Protein AF-A0A0A1X9G5-F1 (afdb_monomer)

Structure (mmCIF, N/CA/C/O backbone):
data_AF-A0A0A1X9G5-F1
#
_entry.id   AF-A0A0A1X9G5-F1
#
loop_
_atom_site.group_PDB
_atom_site.id
_atom_site.type_symbol
_atom_site.label_atom_id
_atom_site.label_alt_id
_atom_site.label_comp_id
_atom_site.label_asym_id
_atom_site.label_entity_id
_atom_site.label_seq_id
_atom_site.pdbx_PDB_ins_code
_atom_site.Cartn_x
_atom_site.Cartn_y
_atom_site.Cartn_z
_atom_site.occupancy
_atom_site.B_iso_or_equiv
_atom_site.auth_seq_id
_atom_site.auth_comp_id
_atom_site.auth_asym_id
_atom_site.auth_atom_id
_atom_site.pdbx_PDB_model_num
ATOM 1 N N . MET A 1 1 ? -2.599 -13.391 -20.849 1.00 73.38 1 MET A N 1
ATOM 2 C CA . MET A 1 1 ? -2.173 -13.481 -19.440 1.00 73.38 1 MET A CA 1
ATOM 3 C C . MET A 1 1 ? -1.052 -12.484 -19.287 1.00 73.38 1 MET A C 1
ATOM 5 O O . MET A 1 1 ? -0.235 -12.453 -20.200 1.00 73.38 1 MET A O 1
ATOM 9 N N . ALA A 1 2 ? -1.085 -11.672 -18.230 1.00 84.19 2 ALA A N 1
ATOM 10 C CA . ALA A 1 2 ? -0.054 -10.673 -17.994 1.00 84.19 2 ALA A CA 1
ATOM 11 C C . ALA A 1 2 ? 1.324 -11.335 -17.872 1.00 84.19 2 ALA A C 1
ATOM 13 O O . ALA A 1 2 ? 1.437 -12.417 -17.282 1.00 84.19 2 ALA A O 1
ATOM 14 N N . PHE A 1 3 ? 2.352 -10.717 -18.441 1.00 87.88 3 PHE A N 1
ATOM 15 C CA . PHE A 1 3 ? 3.731 -11.120 -18.189 1.00 87.88 3 PHE A CA 1
ATOM 16 C C . PHE A 1 3 ? 4.114 -10.856 -16.726 1.00 87.88 3 PHE A C 1
ATOM 18 O O . PHE A 1 3 ? 3.619 -9.931 -16.081 1.00 87.88 3 PHE A O 1
ATOM 25 N N . ASN A 1 4 ? 5.002 -11.690 -16.174 1.00 87.06 4 ASN A N 1
ATOM 26 C CA . ASN A 1 4 ? 5.607 -11.376 -14.880 1.00 87.06 4 ASN A CA 1
ATOM 27 C C . ASN A 1 4 ? 6.561 -10.173 -15.037 1.00 87.06 4 ASN A C 1
ATOM 29 O O . ASN A 1 4 ? 7.023 -9.911 -16.149 1.00 87.06 4 ASN A O 1
ATOM 33 N N . PRO A 1 5 ? 6.931 -9.470 -13.950 1.00 87.38 5 PRO A N 1
ATOM 34 C CA . PRO A 1 5 ? 7.745 -8.257 -14.050 1.00 87.38 5 PRO A CA 1
ATOM 35 C C . PRO A 1 5 ? 9.058 -8.416 -14.832 1.00 87.38 5 PRO A C 1
ATOM 37 O O . PRO A 1 5 ? 9.475 -7.487 -15.524 1.00 87.38 5 PRO A O 1
ATOM 40 N N . ARG A 1 6 ? 9.706 -9.588 -14.760 1.00 89.25 6 ARG A N 1
ATOM 41 C CA . ARG A 1 6 ? 10.949 -9.864 -15.495 1.00 89.25 6 ARG A CA 1
ATOM 42 C C . ARG A 1 6 ? 10.694 -9.933 -17.001 1.00 89.25 6 ARG A C 1
ATOM 44 O O . ARG A 1 6 ? 11.382 -9.252 -17.759 1.00 89.25 6 ARG A O 1
ATOM 51 N N . ASP A 1 7 ? 9.709 -10.724 -17.413 1.00 92.88 7 ASP A N 1
ATOM 52 C CA . ASP A 1 7 ? 9.362 -10.908 -18.825 1.00 92.88 7 ASP A CA 1
ATOM 53 C C . ASP A 1 7 ? 8.784 -9.614 -19.424 1.00 92.88 7 ASP A C 1
ATOM 55 O O . ASP A 1 7 ? 9.119 -9.250 -20.554 1.00 92.88 7 ASP A O 1
ATOM 59 N N . SER A 1 8 ? 7.990 -8.865 -18.646 1.00 92.50 8 SER A N 1
ATOM 60 C CA . SER A 1 8 ? 7.502 -7.531 -19.014 1.00 92.50 8 SER A CA 1
ATOM 61 C C . SER A 1 8 ? 8.658 -6.568 -19.257 1.00 92.50 8 SER A C 1
ATOM 63 O O . SER A 1 8 ? 8.689 -5.899 -20.288 1.00 92.50 8 SER A O 1
ATOM 65 N N . GLY A 1 9 ? 9.639 -6.523 -18.349 1.00 91.44 9 GLY A N 1
ATOM 66 C CA . GLY A 1 9 ? 10.821 -5.673 -18.490 1.00 91.44 9 GLY A CA 1
ATOM 67 C C . GLY A 1 9 ? 11.612 -5.982 -19.762 1.00 91.44 9 GLY A C 1
ATOM 68 O O . GLY A 1 9 ? 11.930 -5.073 -20.526 1.00 91.44 9 GLY A O 1
ATOM 69 N N . GLU A 1 10 ? 11.871 -7.261 -20.041 1.00 91.81 10 GLU A N 1
ATOM 70 C CA . GLU A 1 10 ? 12.560 -7.675 -21.268 1.00 91.81 10 GLU A CA 1
ATOM 71 C C . GLU A 1 10 ? 11.774 -7.285 -22.530 1.00 91.81 10 GLU A C 1
ATOM 73 O O . GLU A 1 10 ? 12.351 -6.747 -23.481 1.00 91.81 10 GLU A O 1
ATOM 78 N N . TYR A 1 11 ? 10.458 -7.522 -22.543 1.00 93.81 11 TYR A N 1
ATOM 79 C CA . TYR A 1 11 ? 9.605 -7.178 -23.678 1.00 93.81 11 TYR A CA 1
ATOM 80 C C . TYR A 1 11 ? 9.552 -5.665 -23.917 1.00 93.81 11 TYR A C 1
ATOM 82 O O . TYR A 1 11 ? 9.711 -5.222 -25.055 1.00 93.81 11 TYR A O 1
ATOM 90 N N . ILE A 1 12 ? 9.388 -4.865 -22.860 1.00 93.38 12 ILE A N 1
ATOM 91 C CA . ILE A 1 12 ? 9.370 -3.402 -22.954 1.00 93.38 12 ILE A CA 1
ATOM 92 C C . ILE A 1 12 ? 10.692 -2.900 -23.533 1.00 93.38 12 ILE A C 1
ATOM 94 O O . ILE A 1 12 ? 10.681 -2.161 -24.513 1.00 93.38 12 ILE A O 1
ATOM 98 N N . VAL A 1 13 ? 11.831 -3.347 -22.997 1.00 92.19 13 VAL A N 1
ATOM 99 C CA . VAL A 1 13 ? 13.157 -2.902 -23.455 1.00 92.19 13 VAL A CA 1
ATOM 100 C C . VAL A 1 13 ? 13.405 -3.258 -24.923 1.00 92.19 13 VAL A C 1
ATOM 102 O O . VAL A 1 13 ? 13.955 -2.442 -25.658 1.00 92.19 13 VAL A O 1
ATOM 105 N N . LYS A 1 14 ? 12.964 -4.437 -25.382 1.00 92.06 14 LYS A N 1
ATOM 106 C CA . LYS A 1 14 ? 13.108 -4.862 -26.788 1.00 92.06 14 LYS A CA 1
ATOM 107 C C . LYS A 1 14 ? 12.266 -4.050 -27.775 1.00 92.06 14 LYS A C 1
ATOM 109 O O . LYS A 1 14 ? 12.623 -3.994 -28.948 1.00 92.06 14 LYS A O 1
ATOM 114 N N . ASN A 1 15 ? 11.157 -3.464 -27.326 1.00 93.94 15 ASN A N 1
ATOM 115 C CA . ASN A 1 15 ? 10.205 -2.756 -28.190 1.00 93.94 15 ASN A CA 1
ATOM 116 C C . ASN A 1 15 ? 10.180 -1.232 -27.950 1.00 93.94 15 ASN A C 1
ATOM 118 O O . ASN A 1 15 ? 9.502 -0.504 -28.680 1.00 93.94 15 ASN A O 1
ATOM 122 N N . ALA A 1 16 ? 10.931 -0.734 -26.963 1.00 92.94 16 ALA A N 1
ATOM 123 C CA . ALA A 1 16 ? 11.001 0.681 -26.624 1.00 92.94 16 ALA A CA 1
ATOM 124 C C . ALA A 1 16 ? 11.561 1.520 -27.785 1.00 92.94 16 ALA A C 1
ATOM 126 O O . ALA A 1 16 ? 12.595 1.209 -28.371 1.00 92.94 16 ALA A O 1
ATOM 127 N N . LYS A 1 17 ? 10.881 2.632 -28.098 1.00 92.44 17 LYS A N 1
ATOM 128 C CA . LYS A 1 17 ? 11.268 3.565 -29.180 1.00 92.44 17 LYS A CA 1
ATOM 129 C C . LYS A 1 17 ? 12.021 4.796 -28.675 1.00 92.44 17 LYS A C 1
ATOM 131 O O . LYS A 1 17 ? 12.768 5.415 -29.425 1.00 92.44 17 LYS A O 1
ATOM 136 N N . HIS A 1 18 ? 11.789 5.171 -27.419 1.00 92.81 18 HIS A N 1
ATOM 137 C CA . HIS A 1 18 ? 12.257 6.435 -26.836 1.00 92.81 18 HIS A CA 1
ATOM 138 C C . HIS A 1 18 ? 13.147 6.247 -25.605 1.00 92.81 18 HIS A C 1
ATOM 140 O O . HIS A 1 18 ? 13.565 7.231 -25.001 1.00 92.81 18 HIS A O 1
ATOM 146 N N . LEU A 1 19 ? 13.417 5.001 -25.214 1.00 88.50 19 LEU A N 1
ATOM 147 C CA . LEU A 1 19 ? 14.189 4.675 -24.025 1.00 88.50 19 LEU A CA 1
ATOM 148 C C . LEU A 1 19 ? 15.163 3.547 -24.348 1.00 88.50 19 LEU A C 1
ATOM 150 O O . LEU A 1 19 ? 14.795 2.582 -25.013 1.00 88.50 19 LEU A O 1
ATOM 154 N N . THR A 1 20 ? 16.387 3.676 -23.847 1.00 90.19 20 THR A N 1
ATOM 155 C CA . THR A 1 20 ? 17.450 2.682 -24.003 1.00 90.19 20 THR A CA 1
ATOM 156 C C . THR A 1 20 ? 17.996 2.341 -22.627 1.00 90.19 20 THR A C 1
ATOM 158 O O . THR A 1 20 ? 18.208 3.227 -21.799 1.00 90.19 20 THR A O 1
ATOM 161 N N . VAL A 1 21 ? 18.234 1.056 -22.380 1.00 90.31 21 VAL A N 1
ATOM 162 C CA . VAL A 1 21 ? 18.915 0.590 -21.169 1.00 90.31 21 VAL A CA 1
ATOM 163 C C . VAL A 1 21 ? 20.422 0.699 -21.371 1.00 90.31 21 VAL A C 1
ATOM 165 O O . VAL A 1 21 ? 20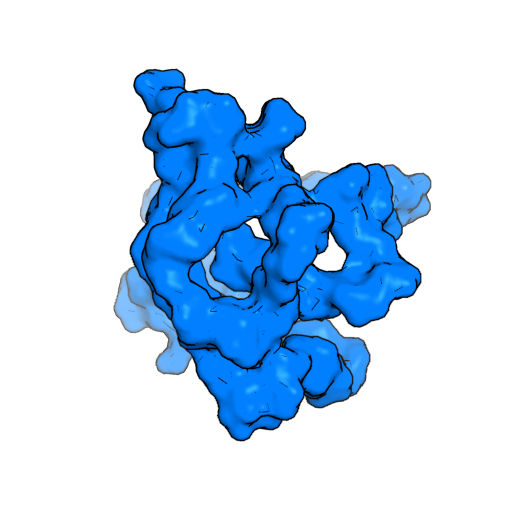.924 0.313 -22.421 1.00 90.31 21 VAL A O 1
ATOM 168 N N . ILE A 1 22 ? 21.135 1.200 -20.362 1.00 93.31 22 ILE A N 1
ATOM 169 C CA . ILE A 1 22 ? 22.601 1.265 -20.335 1.00 93.31 22 ILE A CA 1
ATOM 170 C C . ILE A 1 22 ? 23.098 0.113 -19.447 1.00 93.31 22 ILE A C 1
ATOM 172 O O . ILE A 1 22 ? 22.995 0.231 -18.221 1.00 93.31 22 ILE A O 1
ATOM 176 N N . PRO A 1 23 ? 23.595 -1.006 -20.013 1.00 91.75 23 PRO A N 1
ATOM 177 C CA . PRO A 1 23 ? 23.984 -2.183 -19.233 1.00 91.75 23 PRO A CA 1
ATOM 178 C C . PRO A 1 23 ? 25.050 -1.880 -18.178 1.00 91.75 23 PRO A C 1
ATOM 180 O O . PRO A 1 23 ? 24.949 -2.340 -17.043 1.00 91.75 23 PRO A O 1
ATOM 183 N N . GLU A 1 24 ? 26.018 -1.025 -18.504 1.00 96.38 24 GLU A N 1
ATOM 184 C CA . GLU A 1 24 ? 27.085 -0.630 -17.582 1.00 96.38 24 GLU A CA 1
ATOM 185 C C . GLU A 1 24 ? 26.526 0.101 -16.354 1.00 96.38 24 GLU A C 1
ATOM 187 O O . GLU A 1 24 ? 27.034 -0.052 -15.243 1.00 96.38 24 GLU A O 1
ATOM 192 N N . GLY A 1 25 ? 25.445 0.868 -16.533 1.00 95.69 25 GLY A N 1
ATOM 193 C CA . GLY A 1 25 ? 24.750 1.544 -15.440 1.00 95.69 25 GLY A CA 1
ATOM 194 C C . GLY A 1 25 ? 24.093 0.564 -14.466 1.00 95.69 25 GLY A C 1
ATOM 195 O O . GLY A 1 25 ? 24.099 0.810 -13.260 1.00 95.69 25 GLY A O 1
ATOM 196 N N . ILE A 1 26 ? 23.585 -0.568 -14.970 1.00 93.25 26 ILE A N 1
ATOM 197 C CA . ILE A 1 26 ? 23.021 -1.638 -14.135 1.00 93.25 26 ILE A CA 1
ATOM 198 C C . ILE A 1 26 ? 24.123 -2.265 -13.279 1.00 93.25 26 ILE A C 1
ATOM 200 O O . ILE A 1 26 ? 23.939 -2.413 -12.072 1.00 93.25 26 ILE A O 1
ATOM 204 N N . ASP A 1 27 ? 25.279 -2.573 -13.868 1.00 96.31 27 ASP A N 1
ATOM 205 C CA . ASP A 1 27 ? 26.406 -3.165 -13.139 1.00 96.31 27 ASP A CA 1
ATOM 206 C C . ASP A 1 27 ? 26.948 -2.235 -12.048 1.00 96.31 27 ASP A C 1
ATOM 208 O O . ASP A 1 27 ? 27.279 -2.686 -10.948 1.00 96.31 27 ASP A O 1
ATOM 212 N N . ILE A 1 28 ? 27.040 -0.932 -12.337 1.00 97.62 28 ILE A N 1
ATOM 213 C CA . ILE A 1 28 ? 27.459 0.081 -11.360 1.00 97.62 28 ILE A CA 1
ATOM 214 C C . ILE A 1 28 ? 26.461 0.135 -10.200 1.00 97.62 28 ILE A C 1
ATOM 216 O O . ILE A 1 28 ? 26.871 0.039 -9.042 1.00 97.62 28 ILE A O 1
ATOM 220 N N . LEU A 1 29 ? 25.160 0.231 -10.495 1.00 96.19 29 LEU A N 1
ATOM 221 C CA . LEU A 1 29 ? 24.117 0.269 -9.469 1.00 96.19 29 LEU A CA 1
ATOM 222 C C . LEU A 1 29 ? 24.104 -1.012 -8.626 1.00 96.19 29 LEU A C 1
ATOM 224 O O . LEU A 1 29 ? 24.007 -0.939 -7.404 1.00 96.19 29 LEU A O 1
ATOM 228 N N . ALA A 1 30 ? 24.233 -2.183 -9.252 1.00 96.25 30 ALA A N 1
ATOM 229 C CA . ALA A 1 30 ? 24.251 -3.459 -8.545 1.00 96.25 30 ALA A CA 1
ATOM 230 C C . ALA A 1 30 ? 25.430 -3.546 -7.565 1.00 96.25 30 ALA A C 1
ATOM 232 O O . ALA A 1 30 ? 25.242 -3.938 -6.412 1.00 96.25 30 ALA A O 1
ATOM 233 N N . LYS A 1 31 ? 26.633 -3.133 -7.989 1.00 97.00 31 LYS A N 1
ATOM 234 C CA . LYS A 1 31 ? 27.818 -3.075 -7.116 1.00 97.00 31 LYS A CA 1
ATOM 235 C C . LYS A 1 31 ? 27.614 -2.115 -5.947 1.00 97.00 31 LYS A C 1
ATOM 237 O O . LYS A 1 31 ? 27.971 -2.461 -4.825 1.00 97.00 31 LYS A O 1
ATOM 242 N N . GLU A 1 32 ? 27.013 -0.954 -6.196 1.00 96.69 32 GLU A N 1
ATOM 243 C CA . GLU A 1 32 ? 26.717 0.035 -5.158 1.00 96.69 32 GLU A CA 1
ATOM 244 C C . GLU A 1 32 ? 25.725 -0.509 -4.120 1.00 96.69 32 GLU A C 1
ATOM 246 O O . GLU A 1 32 ? 25.988 -0.455 -2.919 1.00 96.69 32 GLU A O 1
ATOM 251 N N . VAL A 1 33 ? 24.614 -1.101 -4.571 1.00 95.25 33 VAL A N 1
ATOM 252 C CA . VAL A 1 33 ? 23.604 -1.701 -3.684 1.00 95.25 33 VAL A CA 1
ATOM 253 C C . VAL A 1 33 ? 24.215 -2.827 -2.851 1.00 95.25 33 VAL A C 1
ATOM 255 O O . VAL A 1 33 ? 24.029 -2.854 -1.636 1.00 95.25 33 VAL A O 1
ATOM 258 N N . ILE A 1 34 ? 24.985 -3.730 -3.469 1.00 95.44 34 ILE A N 1
ATOM 259 C CA . ILE A 1 34 ? 25.655 -4.829 -2.757 1.00 95.44 34 ILE A CA 1
ATOM 260 C C . ILE A 1 34 ? 26.652 -4.289 -1.730 1.00 95.44 34 ILE A C 1
ATOM 262 O O . ILE A 1 34 ? 26.647 -4.750 -0.591 1.00 95.44 34 ILE A O 1
ATOM 266 N N . SER A 1 35 ? 27.472 -3.306 -2.106 1.00 96.38 35 SER A N 1
ATOM 267 C CA . SER A 1 35 ? 28.446 -2.676 -1.208 1.00 96.38 35 SER A CA 1
ATOM 268 C C . SER A 1 35 ? 27.764 -2.095 0.033 1.00 96.38 35 SER A C 1
ATOM 270 O O . SER A 1 35 ? 28.183 -2.370 1.157 1.00 96.38 35 SER A O 1
ATOM 272 N N . ARG A 1 36 ? 26.652 -1.370 -0.150 1.00 94.94 36 ARG A N 1
ATOM 273 C CA . ARG A 1 36 ? 25.889 -0.773 0.956 1.00 94.94 36 ARG A CA 1
ATOM 274 C C . ARG A 1 36 ? 25.149 -1.794 1.818 1.00 94.94 36 ARG A C 1
ATOM 276 O O . ARG A 1 36 ? 25.017 -1.587 3.021 1.00 94.94 36 ARG A O 1
ATOM 283 N N . LEU A 1 37 ? 24.683 -2.899 1.234 1.00 92.44 37 LEU A N 1
ATOM 284 C CA . LEU A 1 37 ? 24.130 -4.023 1.998 1.00 92.44 37 LEU A CA 1
ATOM 285 C C . LEU A 1 37 ? 25.216 -4.688 2.859 1.00 92.44 37 LEU A C 1
ATOM 287 O O . LEU A 1 37 ? 24.986 -4.998 4.023 1.00 92.44 37 LEU A O 1
ATOM 291 N N . GLN A 1 38 ? 26.413 -4.888 2.301 1.00 93.62 38 GLN A N 1
ATOM 292 C CA . GLN A 1 38 ? 27.543 -5.500 3.005 1.00 93.62 38 GLN A CA 1
ATOM 293 C C . GLN A 1 38 ? 28.116 -4.597 4.102 1.00 93.62 38 GLN A C 1
ATOM 295 O O . GLN A 1 38 ? 28.533 -5.101 5.143 1.00 93.62 38 GLN A O 1
ATOM 300 N N . SER A 1 39 ? 28.131 -3.278 3.888 1.00 94.75 39 SER A N 1
ATOM 301 C CA . SER A 1 39 ? 28.561 -2.306 4.899 1.00 94.75 39 SER A CA 1
ATOM 302 C C . SER A 1 39 ? 27.524 -2.089 6.008 1.00 94.75 39 SER A C 1
ATOM 304 O O . SER A 1 39 ? 27.867 -1.538 7.053 1.00 94.75 39 SER A O 1
ATOM 306 N N . GLY A 1 40 ? 26.273 -2.514 5.794 1.00 89.75 40 GLY A N 1
ATOM 307 C CA . GLY A 1 40 ? 25.145 -2.271 6.696 1.00 89.75 40 GLY A CA 1
ATOM 308 C C . GLY A 1 40 ? 24.530 -0.874 6.568 1.00 89.75 40 GLY A C 1
ATOM 309 O O . GLY A 1 40 ? 23.639 -0.530 7.340 1.00 89.75 40 GLY A O 1
ATOM 310 N N . GLU A 1 41 ? 24.973 -0.063 5.602 1.00 89.31 41 GLU A N 1
ATOM 311 C CA . GLU A 1 41 ? 24.348 1.229 5.294 1.00 89.31 41 GLU A CA 1
ATOM 312 C C . GLU A 1 41 ? 22.913 1.041 4.776 1.00 89.31 41 GLU A C 1
ATOM 314 O O . GLU A 1 41 ? 22.011 1.806 5.120 1.00 89.31 41 GLU A O 1
ATOM 319 N N . LEU A 1 42 ? 22.684 -0.021 3.998 1.00 87.75 42 LEU A N 1
ATOM 320 C CA . LEU A 1 42 ? 21.357 -0.523 3.663 1.00 87.75 42 LEU A CA 1
ATOM 321 C C . LEU A 1 42 ? 21.091 -1.793 4.478 1.00 87.75 42 LEU A C 1
ATOM 323 O O . LEU A 1 42 ? 21.714 -2.824 4.254 1.00 87.75 42 LEU A O 1
ATOM 327 N N . ASP A 1 43 ? 20.137 -1.736 5.401 1.00 86.94 43 ASP A N 1
ATOM 328 C CA . ASP A 1 43 ? 19.659 -2.891 6.167 1.00 86.94 43 ASP A CA 1
ATOM 329 C C . ASP A 1 43 ? 18.121 -2.838 6.199 1.00 86.94 43 ASP A C 1
ATOM 331 O O . ASP A 1 43 ? 17.560 -1.756 6.396 1.00 86.94 43 ASP A O 1
ATOM 335 N N . PRO A 1 44 ? 17.397 -3.960 6.022 1.00 79.25 44 PRO A N 1
ATOM 336 C CA . PRO A 1 44 ? 15.944 -4.003 6.206 1.00 79.25 44 PRO A CA 1
ATOM 337 C C . PRO A 1 44 ? 15.457 -3.395 7.534 1.00 79.25 44 PRO A C 1
ATOM 339 O O . PRO A 1 44 ? 14.371 -2.820 7.593 1.00 79.25 44 PRO A O 1
ATOM 342 N N . LYS A 1 45 ? 16.272 -3.449 8.595 1.00 81.94 45 LYS A N 1
ATOM 343 C CA . LYS A 1 45 ? 16.004 -2.809 9.893 1.00 81.94 45 LYS A CA 1
ATOM 344 C C . LYS A 1 45 ? 15.891 -1.289 9.800 1.00 81.94 45 LYS A C 1
ATOM 346 O O . LYS A 1 45 ? 15.263 -0.693 10.672 1.00 81.94 45 LYS A O 1
ATOM 351 N N . ASN A 1 46 ? 16.452 -0.664 8.763 1.00 83.06 46 ASN A N 1
ATOM 352 C CA . ASN A 1 46 ? 16.342 0.775 8.532 1.00 83.06 46 ASN A CA 1
ATOM 353 C C . ASN A 1 46 ? 14.885 1.200 8.308 1.00 83.06 46 ASN A C 1
ATOM 355 O O . ASN A 1 46 ? 14.539 2.339 8.612 1.00 83.06 46 ASN A O 1
ATOM 359 N N . PHE A 1 47 ? 14.008 0.292 7.855 1.00 82.00 47 PHE A N 1
ATOM 360 C CA . PHE A 1 47 ? 12.579 0.580 7.726 1.00 82.00 47 PHE A CA 1
ATOM 361 C C . PHE A 1 47 ? 11.977 1.037 9.062 1.00 82.00 47 PHE A C 1
ATOM 363 O O . PHE A 1 47 ? 11.395 2.115 9.131 1.00 82.00 47 PHE A O 1
ATOM 370 N N . SER A 1 48 ? 12.186 0.288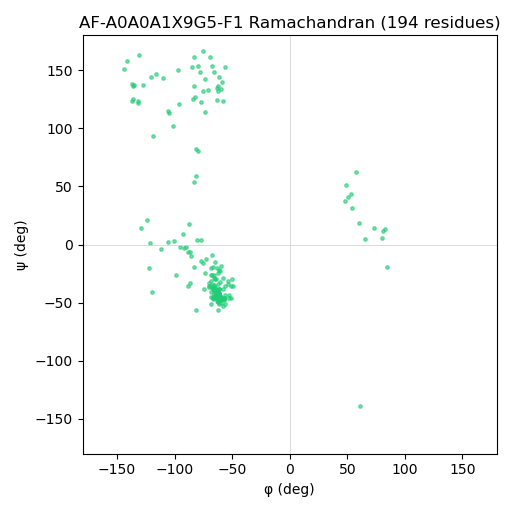 10.146 1.00 79.88 48 SER A N 1
ATOM 371 C CA . SER A 1 48 ? 11.637 0.621 11.471 1.00 79.88 48 SER A CA 1
ATOM 372 C C . SER A 1 48 ? 12.392 1.737 12.208 1.00 79.88 48 SER A C 1
ATOM 374 O O . SER A 1 48 ? 12.076 2.017 13.363 1.00 79.88 48 SER A O 1
ATOM 376 N N . GLN A 1 49 ? 13.399 2.367 11.588 1.00 78.88 49 GLN A N 1
ATOM 377 C CA . GLN A 1 49 ? 14.097 3.520 12.174 1.00 78.88 49 GLN A CA 1
ATOM 378 C C 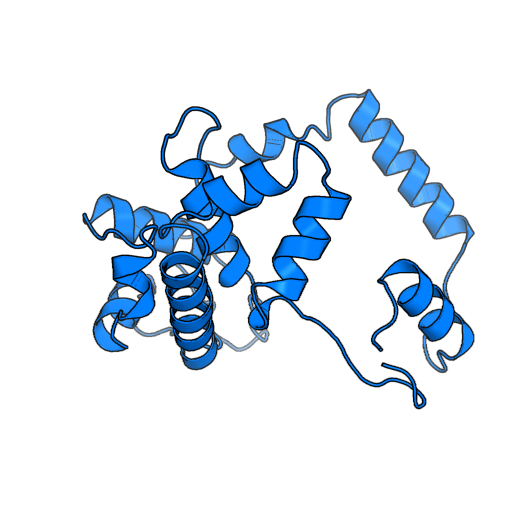. GLN A 1 49 ? 13.358 4.842 11.927 1.00 78.88 49 GLN A C 1
ATOM 380 O O . GLN A 1 49 ? 13.609 5.817 12.633 1.00 78.88 49 GLN A O 1
ATOM 385 N N . ASN A 1 50 ? 12.451 4.896 10.945 1.00 87.38 50 ASN A N 1
ATOM 386 C CA . ASN A 1 50 ? 11.619 6.074 10.725 1.00 87.38 50 ASN A CA 1
ATOM 387 C C . ASN A 1 50 ? 10.510 6.148 11.785 1.00 87.38 50 ASN A C 1
ATOM 389 O O . ASN A 1 50 ? 9.794 5.175 12.000 1.00 87.38 50 ASN A O 1
ATOM 393 N N . GLU A 1 51 ? 10.327 7.314 12.406 1.00 91.62 51 GLU A N 1
ATOM 394 C CA . GLU A 1 51 ? 9.347 7.504 13.485 1.00 91.62 51 GLU A CA 1
ATOM 395 C C . GLU A 1 51 ? 7.886 7.300 13.062 1.00 91.62 51 GLU A C 1
ATOM 397 O O . GLU A 1 51 ? 7.026 7.068 13.908 1.00 91.62 51 GLU A O 1
ATOM 402 N N . THR A 1 52 ? 7.595 7.379 11.761 1.00 93.69 52 THR A N 1
ATOM 403 C CA . THR A 1 52 ? 6.246 7.163 11.231 1.00 93.69 52 THR A CA 1
ATOM 404 C C . THR A 1 52 ? 5.951 5.697 10.914 1.00 93.69 52 THR A C 1
ATOM 406 O O . THR A 1 52 ? 4.810 5.381 10.591 1.00 93.69 52 THR A O 1
ATOM 409 N N . HIS A 1 53 ? 6.935 4.800 11.010 1.00 95.69 53 HIS A N 1
ATOM 410 C CA . HIS A 1 53 ? 6.751 3.375 10.739 1.00 95.69 53 HIS A CA 1
ATOM 411 C C . HIS A 1 53 ? 6.524 2.570 12.023 1.00 95.69 53 HIS A C 1
ATOM 413 O O . HIS A 1 53 ? 7.073 2.914 13.075 1.00 95.69 53 HIS A O 1
ATOM 419 N N . PRO A 1 54 ? 5.775 1.456 11.948 1.00 93.88 54 PRO A N 1
ATOM 420 C CA . PRO A 1 54 ? 5.657 0.538 13.064 1.00 93.88 54 PRO A CA 1
ATOM 421 C C . PRO A 1 54 ? 6.992 -0.165 13.338 1.00 93.88 54 PRO A C 1
ATOM 423 O O . PRO A 1 54 ? 7.831 -0.396 12.454 1.00 93.88 54 PRO A O 1
ATOM 426 N N . LYS A 1 55 ? 7.170 -0.566 14.592 1.00 91.38 55 LYS A N 1
ATOM 427 C CA . LYS A 1 55 ? 8.250 -1.451 15.021 1.00 91.38 55 LYS A CA 1
ATOM 428 C C . LYS A 1 55 ? 7.833 -2.898 14.797 1.00 91.38 55 LYS A C 1
ATOM 430 O O . LYS A 1 55 ? 6.665 -3.250 14.907 1.00 91.38 55 LYS A O 1
ATOM 435 N N . ALA A 1 56 ? 8.812 -3.778 14.599 1.00 86.81 56 ALA A N 1
ATOM 436 C CA . ALA A 1 56 ? 8.561 -5.217 14.475 1.00 86.81 56 ALA A CA 1
ATOM 437 C C . ALA A 1 56 ? 7.885 -5.844 15.715 1.00 86.81 56 ALA A C 1
ATOM 439 O O . ALA A 1 56 ? 7.333 -6.936 15.633 1.00 86.81 56 ALA A O 1
ATOM 440 N N . THR A 1 57 ? 7.941 -5.171 16.868 1.00 89.50 57 THR A N 1
ATOM 441 C CA . THR A 1 57 ? 7.286 -5.590 18.115 1.00 89.50 57 THR A CA 1
ATOM 442 C C . THR A 1 57 ? 5.834 -5.129 18.231 1.00 89.50 57 THR A C 1
ATOM 444 O O . THR A 1 57 ? 5.149 -5.544 19.164 1.00 89.50 57 THR A O 1
ATOM 447 N N . ASP A 1 58 ? 5.366 -4.255 17.339 1.00 91.94 58 ASP A N 1
ATOM 448 C CA . ASP A 1 58 ? 4.000 -3.749 17.381 1.00 91.94 58 ASP A CA 1
ATOM 449 C C . ASP A 1 58 ? 3.037 -4.806 16.835 1.00 91.94 58 ASP A C 1
ATOM 451 O O . ASP A 1 58 ? 3.143 -5.238 15.688 1.00 91.94 58 ASP A O 1
ATOM 455 N N . ALA A 1 59 ? 2.053 -5.204 17.645 1.00 92.19 59 ALA A N 1
ATOM 456 C CA . ALA A 1 59 ? 1.080 -6.231 17.264 1.00 92.19 59 ALA A CA 1
ATOM 457 C C . ALA A 1 59 ? 0.243 -5.852 16.025 1.00 92.19 59 ALA A C 1
ATOM 459 O O . ALA A 1 59 ? -0.286 -6.725 15.345 1.00 92.19 59 ALA A O 1
ATOM 460 N N . TYR A 1 60 ? 0.128 -4.555 15.724 1.00 92.62 60 TYR A N 1
ATOM 461 C CA . TYR A 1 60 ? -0.600 -4.029 14.568 1.00 92.62 60 TYR A CA 1
ATOM 462 C C . TYR A 1 60 ? 0.277 -3.849 13.318 1.00 92.62 60 TYR A C 1
ATOM 464 O O . TYR A 1 60 ? -0.244 -3.454 12.277 1.00 92.62 60 TYR A O 1
ATOM 472 N N . ALA A 1 61 ? 1.590 -4.114 13.390 1.00 95.50 61 ALA A N 1
ATOM 473 C CA . ALA A 1 61 ? 2.538 -3.750 12.335 1.00 95.50 61 ALA A CA 1
ATOM 474 C C . ALA A 1 61 ? 2.165 -4.323 10.960 1.00 95.50 61 ALA A C 1
ATOM 476 O O . ALA A 1 61 ? 2.216 -3.605 9.968 1.00 95.50 61 ALA A O 1
ATOM 477 N N . ILE A 1 62 ? 1.755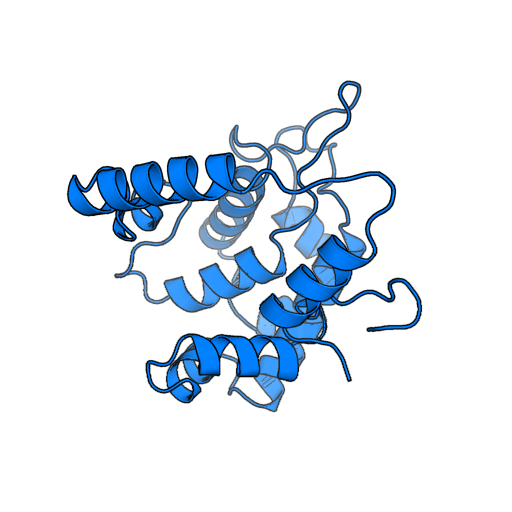 -5.594 10.900 1.00 97.12 62 ILE A N 1
ATOM 478 C CA . ILE A 1 62 ? 1.413 -6.262 9.634 1.00 97.12 62 ILE A CA 1
ATOM 479 C C . ILE A 1 62 ? 0.197 -5.605 8.972 1.00 97.12 62 ILE A C 1
ATOM 481 O O . ILE A 1 62 ? 0.227 -5.311 7.779 1.00 97.12 62 ILE A O 1
ATOM 485 N N . GLU A 1 63 ? -0.854 -5.344 9.747 1.00 98.31 63 GLU A N 1
ATOM 486 C CA . GLU A 1 63 ? -2.082 -4.737 9.228 1.00 98.31 63 GLU A CA 1
ATOM 487 C C . GLU A 1 63 ? -1.860 -3.269 8.846 1.00 98.31 63 GLU A C 1
ATOM 489 O O . GLU A 1 63 ? -2.369 -2.801 7.830 1.00 98.31 63 GLU A O 1
ATOM 494 N N . TRP A 1 64 ? -1.035 -2.553 9.616 1.00 98.25 64 TRP A N 1
ATOM 495 C CA . TRP A 1 64 ? -0.620 -1.194 9.285 1.00 98.25 64 TRP A CA 1
ATOM 496 C C . TRP A 1 64 ? 0.145 -1.136 7.964 1.00 98.25 64 TRP A C 1
ATOM 498 O O . TRP A 1 64 ? -0.192 -0.317 7.112 1.00 98.25 64 TRP A O 1
ATOM 508 N N . ILE A 1 65 ? 1.133 -2.022 7.775 1.00 97.75 65 ILE A N 1
ATOM 509 C CA . ILE A 1 65 ? 1.931 -2.086 6.541 1.00 97.75 65 ILE A CA 1
ATOM 510 C C . ILE A 1 65 ? 1.003 -2.332 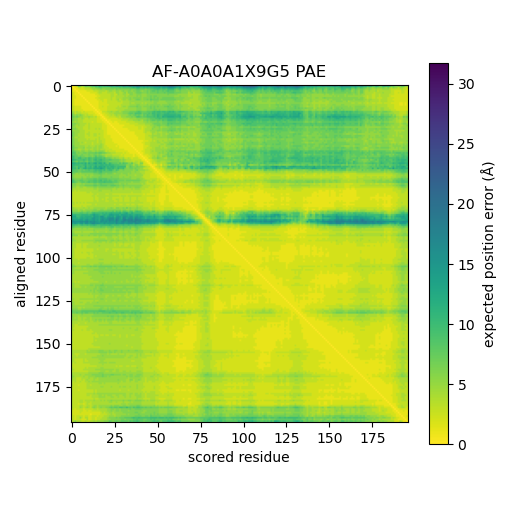5.357 1.00 97.75 65 ILE A C 1
ATOM 512 O O . ILE A 1 65 ? 1.070 -1.607 4.372 1.00 97.75 65 ILE A O 1
ATOM 516 N N . PHE A 1 66 ? 0.072 -3.278 5.485 1.00 98.50 66 PHE A N 1
ATOM 517 C CA . PHE A 1 66 ? -0.864 -3.582 4.412 1.00 98.50 66 PHE A CA 1
ATOM 518 C C . PHE A 1 66 ? -1.785 -2.407 4.055 1.00 98.50 66 PHE A C 1
ATOM 520 O O . PHE A 1 66 ? -1.980 -2.118 2.873 1.00 98.50 66 PHE A O 1
ATOM 527 N N . VAL A 1 67 ? -2.331 -1.697 5.049 1.00 98.56 67 VAL A N 1
ATOM 528 C CA . VAL A 1 67 ? -3.167 -0.509 4.806 1.00 98.56 67 VAL A CA 1
ATOM 529 C C . VAL A 1 67 ? -2.361 0.613 4.158 1.00 98.56 67 VAL A C 1
ATOM 531 O O . VAL A 1 67 ? -2.828 1.223 3.195 1.00 98.56 67 VAL A O 1
ATOM 534 N N . VAL A 1 68 ? -1.149 0.881 4.644 1.00 98.25 68 VAL A N 1
ATOM 535 C CA . VAL A 1 68 ? -0.289 1.919 4.068 1.00 98.25 68 VAL A CA 1
ATOM 536 C C . VAL A 1 68 ? 0.116 1.562 2.644 1.00 98.25 68 VAL A C 1
ATOM 538 O O . VAL A 1 68 ? -0.031 2.415 1.773 1.00 98.25 68 VAL A O 1
ATOM 541 N N . ASP A 1 69 ? 0.515 0.319 2.370 1.00 97.50 69 ASP A N 1
ATOM 542 C CA . ASP A 1 69 ? 0.875 -0.143 1.024 1.00 97.50 69 ASP A CA 1
ATOM 543 C C . ASP A 1 69 ? -0.314 -0.120 0.057 1.00 97.50 69 ASP A C 1
ATOM 545 O O . ASP A 1 69 ? -0.163 0.309 -1.087 1.00 97.50 69 ASP A O 1
ATOM 549 N N . THR A 1 70 ? -1.521 -0.456 0.526 1.00 98.25 70 THR A N 1
ATOM 550 C CA . THR A 1 70 ? -2.770 -0.307 -0.251 1.00 98.25 70 THR A CA 1
ATOM 551 C C . THR A 1 70 ? -2.996 1.140 -0.694 1.00 98.25 70 THR A C 1
ATOM 553 O O . THR A 1 70 ? -3.614 1.406 -1.724 1.00 98.25 70 THR A O 1
ATOM 556 N N . LEU A 1 71 ? -2.490 2.097 0.081 1.00 97.94 71 LEU A N 1
ATOM 557 C CA . LEU A 1 71 ? -2.661 3.529 -0.120 1.00 97.94 71 LEU A CA 1
ATOM 558 C C . LEU A 1 71 ? -1.390 4.209 -0.661 1.00 97.94 71 LEU A C 1
ATOM 560 O O . LEU A 1 71 ? -1.379 5.428 -0.856 1.00 97.94 71 LEU A O 1
ATOM 564 N N . ASN A 1 72 ? -0.316 3.466 -0.921 1.00 95.94 72 ASN A N 1
ATOM 565 C CA . ASN A 1 72 ? 1.008 3.999 -1.240 1.00 95.94 72 ASN A CA 1
ATOM 566 C C . ASN A 1 72 ? 1.129 4.413 -2.719 1.00 95.94 72 ASN A C 1
ATOM 568 O O . ASN A 1 72 ? 1.968 3.920 -3.466 1.00 95.94 72 ASN A O 1
ATOM 572 N N . PHE A 1 73 ? 0.273 5.334 -3.164 1.00 94.00 73 PHE A N 1
ATOM 573 C CA . PHE A 1 73 ? 0.267 5.849 -4.531 1.00 94.00 73 PHE A CA 1
ATOM 574 C C . PHE A 1 73 ? -0.027 7.351 -4.578 1.00 94.00 73 PHE A C 1
ATOM 576 O O . PHE A 1 73 ? -0.634 7.919 -3.673 1.00 94.00 73 PHE A O 1
ATOM 583 N N . CYS A 1 74 ? 0.375 7.997 -5.675 1.00 88.25 74 CYS A N 1
ATOM 584 C CA . CYS A 1 74 ? 0.080 9.400 -5.981 1.00 88.25 74 CYS A CA 1
ATOM 585 C C . CYS A 1 74 ? 0.554 10.427 -4.937 1.00 88.25 74 CYS A C 1
ATOM 587 O O . CYS A 1 74 ? -0.235 11.186 -4.375 1.00 88.25 74 CYS A O 1
ATOM 589 N N . PHE A 1 75 ? 1.872 10.501 -4.735 1.00 83.81 75 PHE A N 1
ATOM 590 C CA . PHE A 1 75 ? 2.514 11.521 -3.890 1.00 83.81 75 PHE A CA 1
ATOM 591 C C . PHE A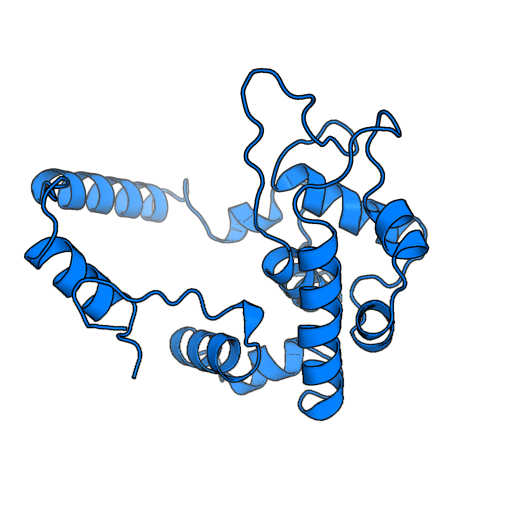 1 75 ? 3.137 12.682 -4.662 1.00 83.81 75 PHE A C 1
ATOM 593 O O . PHE A 1 75 ? 3.764 13.556 -4.061 1.00 83.81 75 PHE A O 1
ATOM 600 N N . TRP A 1 76 ? 3.002 12.698 -5.988 1.00 76.62 76 TRP A N 1
ATOM 601 C CA . TRP A 1 76 ? 3.486 13.821 -6.773 1.00 76.62 76 TRP A CA 1
ATOM 602 C C . TRP A 1 76 ? 2.561 15.024 -6.575 1.00 76.62 76 TRP A C 1
ATOM 604 O O . TRP A 1 76 ? 1.342 14.908 -6.466 1.00 76.62 76 TRP A O 1
ATOM 614 N N . THR A 1 77 ? 3.153 16.208 -6.528 1.00 74.69 77 THR A N 1
ATOM 615 C CA . THR A 1 77 ? 2.434 17.480 -6.519 1.00 74.69 77 THR A CA 1
ATOM 616 C C . THR A 1 77 ? 3.106 18.349 -7.573 1.00 74.69 77 THR A C 1
ATOM 618 O O . THR A 1 77 ? 4.325 18.523 -7.481 1.00 74.69 77 THR A O 1
ATOM 621 N N . PRO A 1 78 ? 2.381 18.844 -8.594 1.00 77.00 78 PRO A N 1
ATOM 622 C CA . PRO A 1 78 ? 2.963 19.777 -9.551 1.00 77.00 78 PRO A CA 1
ATOM 623 C C . PRO A 1 78 ? 3.522 21.008 -8.826 1.00 77.00 78 PRO A C 1
ATOM 625 O O . PRO A 1 78 ? 3.043 21.362 -7.751 1.00 77.00 78 PRO A O 1
ATOM 628 N N . THR A 1 79 ? 4.530 21.659 -9.406 1.00 76.88 79 THR A N 1
ATOM 629 C CA . THR A 1 79 ? 5.299 22.732 -8.747 1.00 76.88 79 THR A CA 1
ATOM 630 C C . THR A 1 79 ? 4.428 23.868 -8.199 1.00 76.88 79 THR A C 1
ATOM 632 O O . THR A 1 79 ? 4.749 24.423 -7.152 1.00 76.88 79 THR A O 1
ATOM 635 N N . ASP A 1 80 ? 3.302 24.152 -8.854 1.00 82.75 80 ASP A N 1
ATOM 636 C CA . ASP A 1 80 ? 2.412 25.271 -8.520 1.00 82.75 80 ASP A CA 1
ATOM 637 C C . ASP A 1 80 ? 1.268 24.894 -7.558 1.00 82.75 80 ASP A C 1
ATOM 639 O O . ASP A 1 80 ? 0.343 25.678 -7.355 1.00 82.75 80 ASP A O 1
ATOM 643 N N . TYR A 1 81 ? 1.292 23.690 -6.978 1.00 81.88 81 TYR A N 1
ATOM 644 C CA . TYR A 1 81 ? 0.224 23.185 -6.112 1.00 81.88 81 TYR A CA 1
ATOM 645 C C . TYR A 1 81 ? 0.669 23.099 -4.650 1.00 81.88 81 TYR A C 1
ATOM 647 O O . TYR A 1 81 ? 1.796 22.709 -4.331 1.00 81.88 81 TYR A O 1
ATOM 655 N N . THR A 1 82 ? -0.258 23.400 -3.737 1.00 88.00 82 THR A N 1
ATOM 656 C CA . THR A 1 82 ? -0.060 23.167 -2.304 1.00 88.00 82 THR A CA 1
ATOM 657 C C . THR A 1 82 ? 0.095 21.672 -2.044 1.00 88.00 82 THR A C 1
ATOM 659 O O . THR A 1 82 ? -0.757 20.863 -2.412 1.00 88.00 82 THR A O 1
ATOM 662 N N . LYS A 1 83 ? 1.205 21.292 -1.405 1.00 91.81 83 LYS A N 1
ATOM 663 C CA . LYS A 1 83 ? 1.481 19.895 -1.060 1.00 91.81 83 LYS A CA 1
ATOM 664 C C . LYS A 1 83 ? 0.557 19.429 0.054 1.00 91.81 83 LYS A C 1
ATOM 666 O O . LYS A 1 83 ? 0.469 20.076 1.096 1.00 91.81 83 LYS A O 1
ATOM 671 N N . TYR A 1 84 ? -0.029 18.251 -0.136 1.00 94.12 84 TYR A N 1
ATOM 672 C CA . TYR A 1 84 ? -0.687 17.528 0.943 1.00 94.12 84 TYR A CA 1
ATOM 673 C C . TYR A 1 84 ? 0.308 17.274 2.084 1.00 94.12 84 TYR A C 1
ATOM 675 O O . TYR A 1 84 ? 1.387 16.708 1.862 1.00 94.12 84 TYR A O 1
ATOM 683 N N . LYS A 1 85 ? -0.046 17.736 3.287 1.00 96.19 85 LYS A N 1
ATOM 684 C CA . LYS A 1 85 ? 0.822 17.719 4.462 1.00 96.19 85 LYS A CA 1
ATOM 685 C C . LYS A 1 85 ? 0.069 17.257 5.699 1.00 96.19 85 LYS A C 1
ATOM 687 O O . LYS A 1 85 ? -1.046 17.722 5.931 1.00 96.19 85 LYS A O 1
ATOM 692 N N . VAL A 1 86 ? 0.699 16.385 6.481 1.00 97.50 86 VAL A N 1
ATOM 693 C CA . VAL A 1 86 ? 0.179 15.908 7.766 1.00 97.50 86 VAL A CA 1
ATOM 694 C C . VAL A 1 86 ? 1.306 15.870 8.785 1.00 97.50 86 VAL A C 1
ATOM 696 O O . VAL A 1 86 ? 2.322 15.217 8.556 1.00 97.50 86 VAL A O 1
ATOM 699 N N . ASN A 1 87 ? 1.127 16.562 9.907 1.00 96.38 87 ASN A N 1
ATOM 700 C CA . ASN A 1 87 ? 2.115 16.706 10.975 1.00 96.38 87 ASN A CA 1
ATOM 701 C C . ASN A 1 87 ? 3.489 17.159 10.445 1.00 96.38 87 ASN A C 1
ATOM 703 O O . ASN A 1 87 ? 4.525 16.639 10.852 1.00 96.38 87 ASN A O 1
ATOM 707 N N . GLY A 1 88 ? 3.516 18.092 9.489 1.00 95.94 88 GLY A N 1
ATOM 708 C CA . GLY A 1 88 ? 4.763 18.558 8.873 1.00 95.94 88 GLY A CA 1
ATOM 709 C C . GLY A 1 88 ? 5.285 1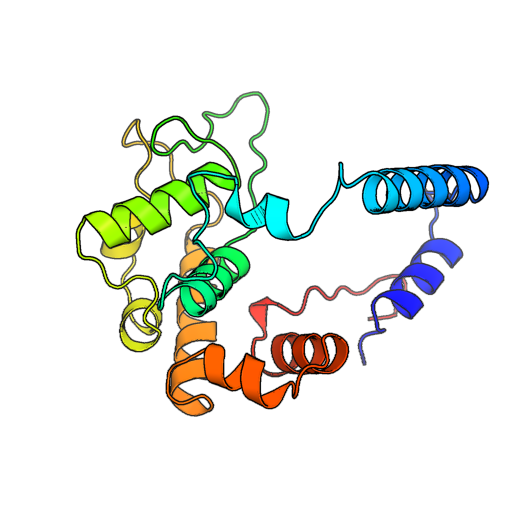7.693 7.718 1.00 95.94 88 GLY A C 1
ATOM 710 O O . GLY A 1 88 ? 6.043 18.201 6.887 1.00 95.94 88 GLY A O 1
ATOM 711 N N . TYR A 1 89 ? 4.855 16.434 7.609 1.00 96.19 89 TYR A N 1
ATOM 712 C CA . TYR A 1 89 ? 5.309 15.490 6.586 1.00 96.19 89 TYR A CA 1
ATOM 713 C C . TYR A 1 89 ? 4.624 15.698 5.241 1.00 96.19 89 TYR A C 1
ATOM 715 O O . TYR A 1 89 ? 3.495 16.164 5.182 1.00 96.19 89 TYR A O 1
ATOM 723 N N . THR A 1 90 ? 5.288 15.309 4.150 1.00 94.75 90 THR A N 1
ATOM 724 C CA . THR A 1 90 ? 4.717 15.320 2.791 1.00 94.75 90 THR A CA 1
ATOM 725 C C . THR A 1 90 ? 4.951 13.981 2.095 1.00 94.75 90 THR A C 1
ATOM 727 O O . THR A 1 90 ? 5.786 13.184 2.528 1.00 94.75 90 THR A O 1
ATOM 730 N N . GLY A 1 91 ? 4.207 13.730 1.017 1.00 93.31 91 GLY A N 1
ATOM 731 C CA . GLY A 1 91 ? 4.309 12.496 0.242 1.00 93.31 91 GLY A CA 1
ATOM 732 C C . GLY A 1 91 ? 3.985 11.249 1.067 1.00 93.31 91 GLY A C 1
ATOM 733 O O . GLY A 1 91 ? 3.057 11.267 1.874 1.00 93.31 91 GLY A O 1
ATOM 734 N N . TYR A 1 92 ? 4.759 10.181 0.874 1.00 94.44 92 TYR A N 1
ATOM 735 C CA . TYR A 1 92 ? 4.582 8.909 1.582 1.00 94.44 92 TYR A CA 1
ATOM 736 C C . TYR A 1 92 ? 4.545 9.083 3.111 1.00 94.44 92 TYR A C 1
ATOM 738 O O . TYR A 1 92 ? 3.647 8.574 3.773 1.00 94.44 92 TYR A O 1
ATOM 746 N N . PHE A 1 93 ? 5.431 9.904 3.680 1.00 95.94 93 PHE A N 1
ATOM 747 C CA . PHE A 1 93 ? 5.444 10.123 5.129 1.00 95.94 93 PHE A CA 1
ATOM 748 C C . PHE A 1 93 ? 4.214 10.884 5.645 1.00 95.94 93 PHE A C 1
ATOM 750 O O . PHE A 1 93 ? 3.824 10.686 6.791 1.00 95.94 93 PHE A O 1
ATOM 757 N N . ALA A 1 94 ? 3.560 11.709 4.815 1.00 96.69 94 ALA A N 1
ATOM 758 C CA . ALA A 1 94 ? 2.274 12.315 5.179 1.00 96.69 94 ALA A CA 1
ATOM 759 C C . ALA A 1 94 ? 1.170 11.257 5.303 1.00 96.69 94 ALA A C 1
ATOM 761 O O . ALA A 1 94 ? 0.343 11.347 6.208 1.00 96.69 94 ALA A O 1
ATOM 762 N N . LEU A 1 95 ? 1.166 10.246 4.426 1.00 97.62 95 LEU A N 1
ATOM 763 C CA . LEU A 1 95 ? 0.242 9.118 4.537 1.00 97.62 95 LEU A CA 1
ATOM 764 C C . LEU A 1 95 ? 0.484 8.345 5.840 1.00 97.62 95 LEU A C 1
ATOM 766 O O . LEU A 1 95 ? -0.464 8.139 6.596 1.00 97.62 95 LEU A O 1
ATOM 770 N N . CYS A 1 96 ? 1.738 7.990 6.139 1.00 97.94 96 CYS A N 1
ATOM 771 C CA . CYS A 1 96 ? 2.093 7.308 7.388 1.00 97.94 96 CYS A CA 1
ATOM 772 C C . CYS A 1 96 ? 1.656 8.123 8.615 1.00 97.94 96 CYS A C 1
ATOM 774 O O . CYS A 1 96 ? 1.006 7.601 9.521 1.00 97.94 96 CYS A O 1
ATOM 776 N N . ALA A 1 97 ? 1.943 9.430 8.619 1.00 98.12 97 ALA A N 1
ATOM 777 C CA . ALA A 1 97 ? 1.543 10.333 9.693 1.00 98.12 97 ALA A CA 1
ATOM 778 C C . ALA A 1 97 ? 0.015 10.420 9.855 1.00 98.12 97 ALA A C 1
ATOM 780 O O . ALA A 1 97 ? -0.474 10.460 10.984 1.00 98.12 97 ALA A O 1
ATOM 781 N N . ALA A 1 98 ? -0.750 10.407 8.759 1.00 98.19 98 ALA A N 1
ATOM 782 C CA . ALA A 1 98 ? -2.212 10.423 8.804 1.00 98.19 98 ALA A CA 1
ATOM 783 C C . ALA A 1 98 ? -2.795 9.143 9.417 1.00 98.19 98 ALA A C 1
ATOM 785 O O . ALA A 1 98 ? -3.674 9.229 10.276 1.00 98.19 98 ALA A O 1
ATOM 786 N N . VAL A 1 99 ? -2.281 7.974 9.018 1.00 98.38 99 VAL A N 1
ATOM 787 C CA . VAL A 1 99 ? -2.691 6.675 9.578 1.00 98.38 99 VAL A CA 1
ATOM 788 C C . VAL A 1 99 ? -2.364 6.616 11.071 1.00 98.38 99 VAL A C 1
ATOM 790 O O . VAL A 1 99 ? -3.238 6.301 11.878 1.00 98.38 99 VAL A O 1
ATOM 793 N N . ASN A 1 100 ? -1.154 7.021 11.465 1.00 98.19 100 ASN A N 1
ATOM 794 C CA . ASN A 1 100 ? -0.745 7.040 12.873 1.00 98.19 100 ASN A CA 1
ATOM 795 C C . ASN A 1 100 ? -1.585 8.008 13.708 1.00 98.19 100 ASN A C 1
ATOM 797 O O . ASN A 1 100 ? -1.977 7.677 14.825 1.00 98.19 100 ASN A O 1
ATOM 801 N N . ARG A 1 101 ? -1.895 9.194 13.169 1.00 98.31 101 ARG A N 1
ATOM 802 C CA . ARG A 1 101 ? -2.766 10.166 13.840 1.00 98.31 101 ARG A CA 1
ATOM 803 C C . ARG A 1 101 ? -4.169 9.600 14.052 1.00 98.31 101 ARG A C 1
ATOM 805 O O . ARG A 1 101 ? -4.703 9.746 15.143 1.00 98.31 101 ARG A O 1
ATOM 812 N N . ALA A 1 102 ? -4.742 8.924 13.056 1.00 98.25 102 ALA A N 1
ATOM 813 C CA . ALA A 1 102 ? -6.046 8.282 13.200 1.00 98.25 102 ALA A CA 1
ATOM 814 C C . ALA A 1 102 ? -6.036 7.219 14.311 1.00 98.25 102 ALA A C 1
ATOM 816 O O . ALA A 1 102 ? -6.913 7.228 15.172 1.00 98.25 102 ALA A O 1
ATOM 817 N N . MET A 1 103 ? -5.007 6.370 14.358 1.00 97.81 103 MET A N 1
ATOM 818 C CA . MET A 1 103 ? -4.852 5.383 15.432 1.00 97.81 103 MET A CA 1
ATOM 819 C C . MET A 1 103 ? -4.697 6.035 16.812 1.00 97.81 103 MET A C 1
ATOM 821 O O . MET A 1 103 ? -5.322 5.592 17.773 1.00 97.81 103 MET A O 1
ATOM 825 N N . ALA A 1 104 ? -3.913 7.113 16.916 1.00 97.44 104 ALA A N 1
ATOM 826 C CA . ALA A 1 104 ? -3.758 7.874 18.157 1.00 97.44 104 ALA A CA 1
ATOM 827 C C . ALA A 1 104 ? -5.069 8.548 18.611 1.00 97.44 104 ALA A C 1
ATOM 829 O O . ALA A 1 104 ? -5.298 8.711 19.807 1.00 97.44 104 ALA A O 1
ATOM 830 N N . GLU A 1 105 ? -5.945 8.897 17.667 1.00 97.69 105 GLU A N 1
ATOM 831 C CA . GLU A 1 105 ? -7.299 9.419 17.906 1.00 97.69 105 GLU A CA 1
ATOM 832 C C . GLU A 1 105 ? -8.328 8.315 18.217 1.00 97.69 105 GLU A C 1
ATOM 834 O O . GLU A 1 105 ? -9.510 8.605 18.398 1.00 97.69 105 GLU A O 1
ATOM 839 N N . GLY A 1 106 ? -7.897 7.052 18.314 1.00 96.88 106 GLY A N 1
ATOM 840 C CA . GLY A 1 106 ? -8.753 5.910 18.638 1.00 96.88 106 GLY A CA 1
ATOM 841 C C . GLY A 1 106 ? -9.519 5.336 17.444 1.00 96.88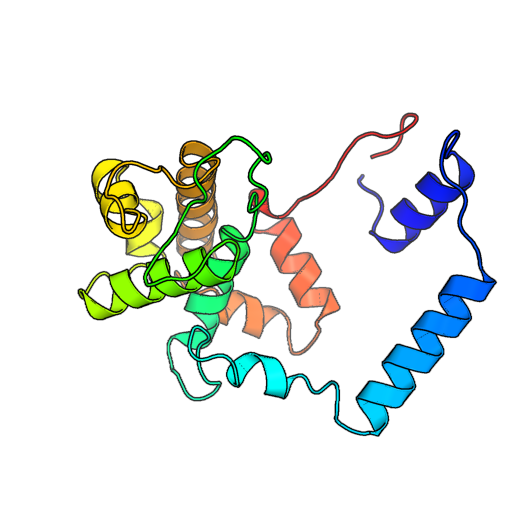 106 GLY A C 1
ATOM 842 O O . GLY A 1 106 ? -10.440 4.544 17.637 1.00 96.88 106 GLY A O 1
ATOM 843 N N . ILE A 1 107 ? -9.161 5.719 16.215 1.00 97.25 107 ILE A N 1
ATOM 844 C CA . ILE A 1 107 ? -9.751 5.169 14.994 1.00 97.25 107 ILE A CA 1
ATOM 845 C C . ILE A 1 107 ? -9.036 3.869 14.623 1.00 97.25 107 ILE A C 1
ATOM 847 O O . ILE A 1 107 ? -7.825 3.846 14.400 1.00 97.25 107 ILE A O 1
ATOM 851 N N . ASP A 1 108 ? -9.804 2.794 14.466 1.00 96.12 108 ASP A N 1
ATOM 852 C CA . ASP A 1 108 ? -9.294 1.466 14.117 1.00 96.12 108 ASP A CA 1
ATOM 853 C C . ASP A 1 108 ? -9.067 1.301 12.599 1.00 96.12 108 ASP A C 1
ATOM 855 O O . ASP A 1 108 ? -9.576 0.392 11.946 1.00 96.12 108 ASP A O 1
ATOM 859 N N . ILE A 1 109 ? -8.299 2.219 12.004 1.00 97.44 109 ILE A N 1
ATOM 860 C CA . ILE A 1 109 ? -8.066 2.294 10.550 1.00 97.44 109 ILE A CA 1
ATOM 861 C C . ILE A 1 109 ? -7.252 1.111 9.994 1.00 97.44 109 ILE A C 1
ATOM 863 O O . ILE A 1 109 ? -7.146 0.955 8.783 1.00 97.44 109 ILE A O 1
ATOM 867 N N . THR A 1 110 ? -6.700 0.259 10.863 1.00 97.38 110 THR A N 1
ATOM 868 C CA . THR A 1 110 ? -5.979 -0.972 10.482 1.00 97.38 110 THR A CA 1
ATOM 869 C C . THR A 1 110 ? -6.855 -2.226 10.512 1.00 97.38 110 THR A C 1
ATOM 871 O O . THR A 1 110 ? -6.404 -3.313 10.161 1.00 97.38 110 THR A O 1
ATOM 874 N N . ASN A 1 111 ? -8.123 -2.106 10.906 1.00 98.00 111 ASN A N 1
ATOM 875 C CA . ASN A 1 111 ? -9.052 -3.226 10.978 1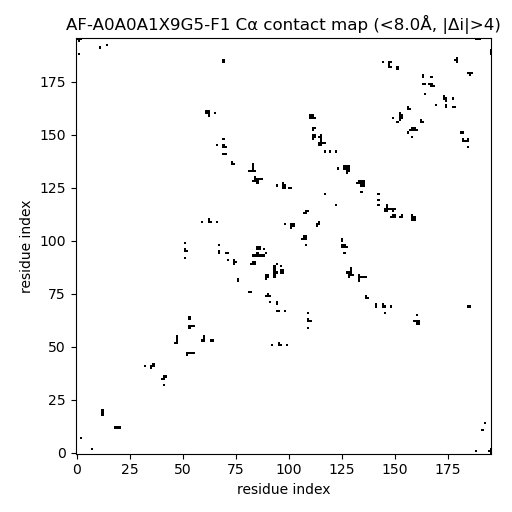.00 98.00 111 ASN A CA 1
ATOM 876 C C . ASN A 1 111 ? -9.909 -3.331 9.714 1.00 98.00 111 ASN A C 1
ATOM 878 O O . ASN A 1 111 ? -10.682 -2.425 9.402 1.00 98.00 111 ASN A O 1
ATOM 882 N N . ALA A 1 112 ? -9.834 -4.474 9.027 1.00 98.44 112 ALA A N 1
ATOM 883 C CA . ALA A 1 112 ? -10.589 -4.731 7.801 1.00 98.44 112 ALA A CA 1
ATOM 884 C C . ALA A 1 112 ? -12.102 -4.560 7.965 1.00 98.44 112 ALA A C 1
ATOM 886 O O . ALA A 1 112 ? -12.757 -4.039 7.065 1.00 98.44 112 ALA A O 1
ATOM 887 N N . ALA A 1 113 ? -12.664 -4.926 9.121 1.00 98.38 113 ALA A N 1
ATOM 888 C CA . ALA A 1 113 ? -14.085 -4.716 9.399 1.00 98.38 113 ALA A CA 1
ATOM 889 C C . ALA A 1 113 ? -14.457 -3.228 9.460 1.00 98.38 113 ALA A C 1
ATOM 891 O O . ALA A 1 113 ? -15.580 -2.870 9.131 1.00 98.38 113 ALA A O 1
ATOM 892 N N . TYR A 1 114 ? -13.517 -2.367 9.857 1.00 98.38 114 TYR A N 1
ATOM 893 C CA . TYR A 1 114 ? -13.720 -0.926 9.929 1.00 98.38 114 TYR A CA 1
ATOM 894 C C . TYR A 1 114 ? -13.551 -0.269 8.557 1.00 98.38 114 TYR A C 1
ATOM 896 O O . TYR A 1 114 ? -14.462 0.390 8.058 1.00 98.38 114 TYR A O 1
ATOM 904 N N . TYR A 1 115 ? -12.393 -0.460 7.917 1.00 98.31 115 TYR A N 1
ATOM 905 C CA . TYR A 1 115 ? -12.088 0.253 6.677 1.00 98.31 115 TYR A CA 1
ATOM 906 C C . TYR A 1 115 ? -12.800 -0.316 5.445 1.00 98.31 115 TYR A C 1
ATOM 908 O O . TYR A 1 115 ? -12.859 0.377 4.436 1.00 98.31 115 TYR A O 1
ATOM 916 N N . SER A 1 116 ? -13.378 -1.524 5.505 1.00 98.31 116 SER A N 1
ATOM 917 C CA . SER A 1 116 ? -14.195 -2.072 4.405 1.00 98.31 116 SER A CA 1
ATOM 918 C C . SER A 1 116 ? -15.520 -1.335 4.199 1.00 98.31 116 SER A C 1
ATOM 920 O O . SER A 1 116 ? -16.090 -1.414 3.115 1.00 98.31 116 SER A O 1
ATOM 922 N N . THR A 1 117 ? -16.000 -0.610 5.213 1.00 97.88 117 THR A N 1
ATOM 923 C CA . THR A 1 117 ? -17.274 0.125 5.175 1.00 97.88 117 THR A CA 1
ATOM 924 C C . THR A 1 117 ? -17.130 1.580 5.615 1.00 97.88 117 THR A C 1
ATOM 926 O O . THR A 1 117 ? -18.128 2.221 5.939 1.00 97.88 117 THR A O 1
ATOM 929 N N . ILE A 1 118 ? -15.902 2.103 5.687 1.00 98.19 118 ILE A N 1
ATOM 930 C CA . ILE A 1 118 ? -15.665 3.490 6.097 1.00 98.19 118 ILE A CA 1
ATOM 931 C C . ILE A 1 118 ? -16.305 4.450 5.093 1.00 98.19 118 ILE A C 1
ATOM 933 O O . ILE A 1 118 ? -16.166 4.256 3.886 1.00 98.19 118 ILE A O 1
ATOM 937 N N . ASP A 1 119 ? -17.007 5.470 5.583 1.00 98.00 119 ASP A N 1
ATOM 938 C CA . ASP A 1 119 ? -17.603 6.500 4.734 1.00 98.00 119 ASP A CA 1
ATOM 939 C C . ASP A 1 119 ? -16.601 7.603 4.352 1.00 98.00 119 ASP A C 1
ATOM 941 O O . ASP A 1 119 ? -15.553 7.794 4.984 1.00 98.00 119 ASP A O 1
ATOM 945 N N . ASP A 1 120 ? -16.942 8.344 3.297 1.00 98.12 120 ASP A N 1
ATOM 946 C CA . ASP A 1 120 ? -16.158 9.463 2.778 1.00 98.12 120 ASP A CA 1
ATOM 947 C C . ASP A 1 120 ? -15.821 10.496 3.855 1.00 98.12 120 ASP A C 1
ATOM 949 O O . ASP A 1 120 ? -14.677 10.938 3.945 1.00 98.12 120 ASP A O 1
ATOM 953 N N . ASP A 1 121 ? -16.788 10.892 4.681 1.00 97.81 121 ASP A N 1
ATOM 954 C CA . ASP A 1 121 ? -16.598 11.958 5.666 1.00 97.81 121 ASP A CA 1
ATOM 955 C C . ASP A 1 121 ? -15.589 11.551 6.740 1.00 97.81 121 ASP A C 1
ATOM 957 O O . ASP A 1 121 ? -14.740 12.344 7.161 1.00 97.81 121 ASP A O 1
ATOM 961 N N . THR A 1 122 ? -15.650 10.299 7.176 1.00 97.88 122 THR A N 1
ATOM 962 C CA . THR A 1 122 ? -14.734 9.720 8.152 1.00 97.88 122 THR A CA 1
ATOM 963 C C . THR A 1 122 ? -13.341 9.582 7.553 1.00 97.88 122 THR A C 1
ATOM 965 O O . THR A 1 122 ? -12.362 10.012 8.171 1.00 97.88 122 THR A O 1
ATOM 968 N N . LEU A 1 123 ? -13.226 9.088 6.319 1.00 98.19 123 LEU A N 1
ATOM 969 C CA . LEU A 1 123 ? -11.930 8.980 5.656 1.00 98.19 123 LEU A CA 1
ATOM 970 C C . LEU A 1 123 ? -11.316 10.362 5.349 1.00 98.19 123 LEU A C 1
ATOM 972 O O . LEU A 1 123 ? -10.104 10.541 5.486 1.00 98.19 123 LEU A O 1
ATOM 976 N N . ARG A 1 124 ? -12.129 11.380 5.025 1.00 97.56 124 ARG A N 1
ATOM 977 C CA . ARG A 1 124 ? -11.677 12.780 4.889 1.00 97.56 124 ARG A CA 1
ATOM 978 C C . ARG A 1 124 ? -11.143 13.330 6.208 1.00 97.56 124 ARG A C 1
ATOM 980 O O . ARG A 1 124 ? -10.128 14.020 6.201 1.00 97.56 124 ARG A O 1
ATOM 987 N N . LYS A 1 125 ? -11.770 13.002 7.343 1.00 97.50 125 LYS A N 1
ATOM 988 C CA . LYS A 1 125 ? -11.273 13.392 8.678 1.00 97.50 125 LYS A CA 1
ATOM 989 C C . LYS A 1 125 ? -9.940 12.726 9.013 1.00 97.50 125 LYS A C 1
ATOM 991 O O . LYS A 1 125 ? -9.070 13.386 9.583 1.00 97.50 125 LYS A O 1
ATOM 996 N N . ILE A 1 126 ? -9.758 11.458 8.646 1.00 98.19 126 ILE A N 1
ATOM 997 C CA . ILE A 1 126 ? -8.486 10.736 8.809 1.00 98.19 126 ILE A CA 1
ATOM 998 C C . ILE A 1 126 ? -7.386 11.427 7.996 1.00 98.19 126 ILE A C 1
ATOM 1000 O O . ILE A 1 126 ? -6.349 11.819 8.542 1.00 98.19 126 ILE A O 1
ATOM 1004 N N . PHE A 1 127 ? -7.654 11.671 6.711 1.00 97.62 127 PHE A N 1
ATOM 1005 C CA . PHE A 1 127 ? -6.707 12.286 5.782 1.00 97.62 127 PHE A CA 1
ATOM 1006 C C . PHE A 1 127 ? -6.738 13.814 5.756 1.00 97.62 127 PHE A C 1
ATOM 1008 O O . PHE A 1 127 ? -6.198 14.401 4.822 1.00 97.62 127 PHE A O 1
ATOM 1015 N N . ARG A 1 128 ? -7.296 14.495 6.760 1.00 97.56 128 ARG A N 1
ATOM 1016 C CA . ARG A 1 128 ? -7.280 15.966 6.802 1.00 97.56 128 ARG A CA 1
ATOM 1017 C C . ARG A 1 128 ? -5.843 16.503 6.803 1.00 97.56 128 ARG A C 1
ATOM 1019 O O . ARG A 1 128 ? -4.992 16.005 7.545 1.00 97.56 128 ARG A O 1
ATOM 1026 N N . SER A 1 129 ? -5.562 17.504 5.983 1.00 97.00 129 SER A N 1
ATOM 1027 C CA . SER A 1 129 ? -4.258 18.168 5.947 1.00 97.00 129 SER A CA 1
ATOM 1028 C C . SER A 1 129 ? -4.053 19.099 7.143 1.00 97.00 129 SER A C 1
ATOM 1030 O O . SER A 1 129 ? -5.004 19.474 7.831 1.00 97.00 129 SER A O 1
ATOM 1032 N N . ASP A 1 130 ? -2.809 19.525 7.352 1.00 97.69 130 ASP A N 1
ATOM 1033 C CA . ASP A 1 130 ? -2.448 20.522 8.370 1.00 97.69 130 ASP A CA 1
ATOM 1034 C C . ASP A 1 130 ? -3.137 21.882 8.152 1.00 97.69 130 ASP A C 1
ATOM 1036 O O . ASP A 1 130 ? -3.444 22.579 9.115 1.00 97.69 130 ASP A O 1
ATOM 1040 N N . ASP A 1 131 ? -3.399 22.262 6.897 1.00 96.00 131 ASP A N 1
ATOM 1041 C CA . ASP A 1 131 ? -4.102 23.506 6.544 1.00 96.00 131 ASP A CA 1
ATOM 1042 C C . ASP A 1 131 ? -5.637 23.366 6.533 1.00 96.00 131 ASP A C 1
ATOM 1044 O O . ASP A 1 131 ? -6.345 24.355 6.343 1.00 96.00 131 ASP A O 1
ATOM 1048 N N . GLY A 1 132 ? -6.158 22.146 6.713 1.00 95.06 132 GLY A N 1
ATOM 1049 C CA . GLY A 1 132 ? -7.587 21.831 6.669 1.00 95.06 132 GLY A CA 1
ATOM 1050 C C . GLY A 1 132 ? -8.265 22.016 5.304 1.00 95.06 132 GLY A C 1
ATOM 1051 O O . GLY A 1 132 ? -9.482 21.869 5.222 1.00 95.06 132 GLY A O 1
ATOM 1052 N N . GLN A 1 133 ? -7.518 22.343 4.246 1.00 93.06 133 GLN A N 1
ATOM 1053 C CA . GLN A 1 133 ? -8.048 22.667 2.914 1.00 93.06 133 GLN A CA 1
ATOM 1054 C C . GLN A 1 133 ? -7.527 21.710 1.838 1.00 93.06 133 GLN A C 1
ATOM 1056 O O . GLN A 1 133 ? -8.276 21.282 0.958 1.00 93.06 133 GLN A O 1
ATOM 1061 N N . THR A 1 134 ? -6.244 21.357 1.900 1.00 93.75 134 THR A N 1
ATOM 1062 C CA . THR A 1 134 ? -5.589 20.515 0.901 1.00 93.75 134 THR A CA 1
ATOM 1063 C C . THR A 1 134 ? -6.036 19.058 1.035 1.00 93.75 134 THR A C 1
ATOM 1065 O O . THR A 1 134 ? -5.727 18.370 2.004 1.00 93.75 134 THR A O 1
ATOM 1068 N N . SER A 1 135 ? -6.740 18.548 0.027 1.00 92.56 135 SER A N 1
ATOM 1069 C CA . SER A 1 135 ? -7.181 17.149 0.007 1.00 92.56 135 SER A CA 1
ATOM 1070 C C . SER A 1 135 ? -6.047 16.197 -0.373 1.00 92.56 135 SER A C 1
ATOM 1072 O O . SER A 1 135 ? -5.176 16.532 -1.178 1.00 92.56 135 SER A O 1
ATOM 1074 N N . VAL A 1 136 ? -6.080 14.980 0.174 1.00 94.44 136 VAL A N 1
ATOM 1075 C CA . VAL A 1 136 ? -5.177 13.911 -0.262 1.00 94.44 136 VAL A CA 1
ATOM 1076 C C . VAL A 1 136 ? -5.446 13.571 -1.742 1.00 94.44 136 VAL A C 1
ATOM 1078 O O . VAL A 1 136 ? -6.611 13.465 -2.139 1.00 94.44 136 VAL A O 1
ATOM 1081 N N . PRO A 1 137 ? -4.412 13.389 -2.584 1.00 92.94 137 PRO A N 1
ATOM 1082 C CA . PRO A 1 137 ? -4.611 13.041 -3.988 1.00 92.94 137 PRO A CA 1
ATOM 1083 C C . PRO A 1 137 ? -5.330 11.700 -4.175 1.00 92.94 137 PRO A C 1
ATOM 1085 O O . PRO A 1 137 ? -5.073 10.746 -3.435 1.00 92.94 137 PRO A O 1
ATOM 1088 N N . LEU A 1 138 ? -6.178 11.626 -5.210 1.00 94.75 138 LEU A N 1
ATOM 1089 C CA . LEU A 1 138 ? -6.946 10.435 -5.603 1.00 94.75 138 LEU A CA 1
ATOM 1090 C C . LEU A 1 138 ? -7.776 9.828 -4.455 1.00 94.75 138 LEU A C 1
ATOM 1092 O O . LEU A 1 138 ? -7.809 8.609 -4.281 1.00 94.75 138 LEU A O 1
ATOM 1096 N N . PHE A 1 139 ? -8.446 10.675 -3.670 1.00 96.00 139 PHE A N 1
ATOM 1097 C CA . PHE A 1 139 ? -9.254 10.266 -2.518 1.00 96.00 139 PHE A CA 1
ATOM 1098 C C . PHE A 1 139 ? -10.260 9.149 -2.848 1.00 96.00 139 PHE A C 1
ATOM 1100 O O . PHE A 1 139 ? -10.319 8.140 -2.150 1.00 96.00 139 PHE A O 1
ATOM 1107 N N . GLU A 1 140 ? -10.980 9.273 -3.961 1.00 97.56 140 GLU A N 1
ATOM 1108 C CA . GLU A 1 140 ? -11.999 8.308 -4.389 1.00 97.56 140 GLU A CA 1
ATOM 1109 C C . GLU A 1 140 ? -11.382 6.941 -4.734 1.00 97.56 140 GLU A C 1
ATOM 1111 O O . GLU A 1 140 ? -12.012 5.900 -4.559 1.00 97.56 140 GLU A O 1
ATOM 1116 N N . LYS A 1 141 ? -10.121 6.911 -5.186 1.00 97.50 141 LYS A N 1
ATOM 1117 C CA . LYS A 1 141 ? -9.387 5.652 -5.379 1.00 97.50 141 LYS A CA 1
ATOM 1118 C C . LYS A 1 141 ? -8.954 5.050 -4.048 1.00 97.50 141 LYS A C 1
ATOM 1120 O O . LYS A 1 141 ? -9.034 3.841 -3.891 1.00 97.50 141 LYS A O 1
ATOM 1125 N N . ARG A 1 142 ? -8.537 5.875 -3.083 1.00 97.94 142 ARG A N 1
ATOM 1126 C CA . ARG A 1 142 ? -8.123 5.412 -1.747 1.00 97.94 142 ARG A CA 1
ATOM 1127 C C . ARG A 1 142 ? -9.251 4.696 -1.022 1.00 97.94 142 ARG A C 1
ATOM 1129 O O . ARG A 1 142 ? -9.030 3.601 -0.516 1.00 97.94 142 ARG A O 1
ATOM 1136 N N . ILE A 1 143 ? -10.447 5.286 -1.007 1.00 98.38 143 ILE A N 1
ATOM 1137 C CA . ILE A 1 143 ? -11.607 4.652 -0.373 1.00 98.38 143 ILE A CA 1
ATOM 1138 C C . ILE A 1 143 ? -11.995 3.351 -1.081 1.00 98.38 143 ILE A C 1
ATOM 1140 O O . ILE A 1 143 ? -12.196 2.338 -0.419 1.00 98.38 143 ILE A O 1
ATOM 1144 N N . ALA A 1 144 ? -11.986 3.339 -2.419 1.00 98.44 144 ALA A N 1
ATOM 1145 C CA . ALA A 1 144 ? -12.284 2.138 -3.191 1.00 98.44 144 ALA A CA 1
ATOM 1146 C C . ALA A 1 144 ? -11.284 1.003 -2.909 1.00 98.44 144 ALA A C 1
ATOM 1148 O O . ALA A 1 144 ? -11.703 -0.135 -2.711 1.00 98.44 144 ALA A O 1
ATOM 1149 N N . CYS A 1 145 ? -9.982 1.305 -2.826 1.00 98.56 145 CYS A N 1
ATOM 1150 C CA . CYS A 1 145 ? -8.967 0.313 -2.469 1.00 98.56 145 CYS A CA 1
ATOM 1151 C C . CYS A 1 145 ? -9.181 -0.236 -1.049 1.00 98.56 145 CYS A C 1
ATOM 1153 O O . CYS A 1 145 ? -9.106 -1.445 -0.860 1.00 98.56 145 CYS A O 1
ATOM 1155 N N . LEU A 1 146 ? -9.498 0.613 -0.061 1.00 98.75 146 LEU A N 1
ATOM 1156 C CA . LEU A 1 146 ? -9.795 0.159 1.307 1.00 98.75 146 LEU A CA 1
ATOM 1157 C C . LEU A 1 146 ? -11.008 -0.779 1.345 1.00 98.75 146 LEU A C 1
ATOM 1159 O O . LEU A 1 146 ? -10.939 -1.854 1.945 1.00 98.75 146 LEU A O 1
ATOM 1163 N N . HIS A 1 147 ? -12.098 -0.406 0.670 1.00 98.81 147 HIS A N 1
ATOM 1164 C CA . HIS A 1 147 ? -13.294 -1.244 0.559 1.00 98.81 147 HIS A CA 1
ATOM 1165 C C . HIS A 1 147 ? -12.981 -2.588 -0.102 1.00 98.81 147 HIS A C 1
ATOM 1167 O O . HIS A 1 147 ? -13.385 -3.632 0.415 1.00 98.81 147 HIS A O 1
ATOM 1173 N N . GLU A 1 148 ? -12.222 -2.580 -1.199 1.00 98.69 148 GLU A N 1
ATOM 1174 C CA . GLU A 1 148 ? -11.846 -3.787 -1.937 1.00 98.69 148 GLU A CA 1
ATOM 1175 C C . GLU A 1 148 ? -11.009 -4.744 -1.080 1.00 98.69 148 GLU A C 1
ATOM 1177 O O . GLU A 1 148 ? -11.392 -5.904 -0.886 1.00 98.69 148 GLU A O 1
ATOM 1182 N N . VAL A 1 149 ? -9.887 -4.268 -0.528 1.00 98.69 149 VAL A N 1
ATOM 1183 C CA . VAL A 1 149 ? -8.985 -5.141 0.233 1.00 98.69 149 VAL A CA 1
ATOM 1184 C C . VAL A 1 149 ? -9.620 -5.600 1.540 1.00 98.69 149 VAL A C 1
ATOM 1186 O O . VAL A 1 149 ? -9.454 -6.756 1.931 1.00 98.69 149 VAL A O 1
ATOM 1189 N N . GLY A 1 150 ? -10.410 -4.738 2.186 1.00 98.75 150 GLY A N 1
ATOM 1190 C CA . GLY A 1 150 ? -11.092 -5.056 3.437 1.00 98.75 150 GLY A CA 1
ATOM 1191 C C . GLY A 1 150 ? -12.155 -6.124 3.244 1.00 98.75 150 GLY A C 1
ATOM 1192 O O . GLY A 1 150 ? -12.162 -7.119 3.969 1.00 98.75 150 GLY A O 1
ATOM 1193 N N . THR A 1 151 ? -12.990 -5.977 2.213 1.00 98.69 151 THR A N 1
ATOM 1194 C CA . THR A 1 151 ? -13.990 -6.989 1.843 1.00 98.69 151 THR A CA 1
ATOM 1195 C C . THR A 1 151 ? -13.314 -8.328 1.575 1.00 98.69 151 THR A C 1
ATOM 1197 O O . THR A 1 151 ? -13.698 -9.349 2.147 1.00 98.69 151 THR A O 1
ATOM 1200 N N . ARG A 1 152 ? -12.232 -8.329 0.787 1.00 98.62 152 ARG A N 1
ATOM 1201 C CA . ARG A 1 152 ? -11.516 -9.562 0.466 1.00 98.62 152 ARG A CA 1
ATOM 1202 C C . ARG A 1 152 ? -10.912 -10.243 1.693 1.00 98.62 152 ARG A C 1
ATOM 1204 O O . ARG A 1 152 ? -10.966 -11.472 1.809 1.00 98.62 152 ARG A O 1
ATOM 1211 N N . LEU A 1 153 ? -10.331 -9.466 2.605 1.00 98.81 153 LEU A N 1
ATOM 1212 C CA . LEU A 1 153 ? -9.782 -9.995 3.848 1.00 98.81 153 LEU A CA 1
ATOM 1213 C C . LEU A 1 153 ? -10.868 -10.618 4.721 1.00 98.81 153 LEU A C 1
ATOM 1215 O O . LEU A 1 153 ? -10.655 -11.700 5.269 1.00 98.81 153 LEU A O 1
ATOM 1219 N N . LEU A 1 154 ? -12.030 -9.976 4.836 1.00 98.75 154 LEU A N 1
ATOM 1220 C CA . LEU A 1 154 ? -13.160 -10.504 5.601 1.00 98.75 154 LEU A CA 1
ATOM 1221 C C . LEU A 1 154 ? -13.695 -11.811 5.004 1.00 98.75 154 LEU A C 1
ATOM 1223 O O . LEU A 1 154 ? -13.945 -12.758 5.746 1.00 98.75 154 LEU A O 1
ATOM 1227 N N . GLU A 1 155 ? -13.810 -11.894 3.678 1.00 98.38 155 GLU A N 1
ATOM 1228 C CA . GLU A 1 155 ? -14.344 -13.071 2.985 1.00 98.38 155 GLU A CA 1
ATOM 1229 C C . GLU A 1 155 ? -13.441 -14.307 3.080 1.00 98.38 155 GLU A C 1
ATOM 1231 O O . GLU A 1 155 ? -13.938 -15.423 3.228 1.00 98.38 155 GLU A O 1
ATOM 1236 N N . LYS A 1 156 ? -12.117 -14.135 2.951 1.00 98.38 156 LYS A N 1
ATOM 1237 C CA . LYS A 1 156 ? -11.188 -15.267 2.760 1.00 98.38 156 LYS A CA 1
ATOM 1238 C C . LYS A 1 156 ? -10.088 -15.399 3.799 1.00 98.38 156 LYS A C 1
ATOM 1240 O O . LYS A 1 156 ? -9.526 -16.481 3.954 1.00 98.38 156 LYS A O 1
ATOM 1245 N N . TRP A 1 157 ? -9.782 -14.325 4.512 1.00 98.56 157 TRP A N 1
ATOM 1246 C CA . TRP A 1 157 ? -8.592 -14.229 5.356 1.00 98.56 157 TRP A CA 1
ATOM 1247 C C . TRP A 1 157 ? -8.929 -13.883 6.805 1.00 98.56 157 TRP A C 1
ATOM 1249 O O . TRP A 1 157 ? -8.071 -13.414 7.548 1.00 98.56 157 TRP A O 1
ATOM 1259 N N . GLN A 1 158 ? -10.175 -14.133 7.224 1.00 98.44 158 GLN A N 1
ATOM 1260 C CA . GLN A 1 158 ? -10.659 -13.889 8.590 1.00 98.44 158 GLN A CA 1
ATOM 1261 C C . GLN A 1 158 ? -10.414 -12.437 9.051 1.00 98.44 158 GLN A C 1
ATOM 1263 O O . GLN A 1 158 ? -10.155 -12.177 10.223 1.00 98.44 158 GLN A O 1
ATOM 1268 N N . GLY A 1 159 ? -10.446 -11.489 8.109 1.00 98.12 159 GLY A N 1
ATOM 1269 C CA . GLY A 1 159 ? -10.242 -10.063 8.359 1.00 98.12 159 GLY A CA 1
ATOM 1270 C C . GLY A 1 159 ? -8.801 -9.642 8.670 1.00 98.12 159 GLY A C 1
ATOM 1271 O O . GLY A 1 159 ? -8.619 -8.533 9.167 1.00 98.12 159 GLY A O 1
ATOM 1272 N N . LYS A 1 160 ? -7.791 -10.492 8.425 1.00 98.44 160 LYS A N 1
ATOM 1273 C CA . LYS A 1 160 ? -6.385 -10.226 8.786 1.00 98.44 160 LYS A CA 1
ATOM 1274 C C . LYS A 1 160 ? -5.426 -10.490 7.630 1.00 98.44 160 LYS A C 1
ATOM 1276 O O . LYS A 1 160 ? -5.361 -11.616 7.131 1.00 98.44 160 LYS A O 1
ATOM 1281 N N . PHE A 1 161 ? -4.637 -9.489 7.236 1.00 98.50 161 PHE A N 1
ATOM 1282 C CA . PHE A 1 161 ? -3.575 -9.669 6.246 1.00 98.50 161 PHE A CA 1
ATOM 1283 C C . PHE A 1 161 ? -2.462 -10.589 6.759 1.00 98.50 161 PHE A C 1
ATOM 1285 O O . PHE A 1 161 ? -1.840 -11.309 5.978 1.00 98.50 161 PHE A O 1
ATOM 1292 N N . GLU A 1 162 ? -2.272 -10.676 8.078 1.00 98.12 162 GLU A N 1
ATOM 1293 C CA . GLU A 1 162 ? -1.374 -11.660 8.693 1.00 98.12 162 GLU A CA 1
ATOM 1294 C C . GLU A 1 162 ? -1.633 -13.097 8.202 1.00 98.12 162 GLU A C 1
ATOM 1296 O O . GLU A 1 162 ? -0.690 -13.863 7.987 1.00 98.12 162 GLU A O 1
ATOM 1301 N N . ASN A 1 163 ? -2.892 -13.466 7.945 1.00 98.56 163 ASN A N 1
ATOM 1302 C CA . ASN A 1 163 ? -3.229 -14.791 7.425 1.00 98.56 163 ASN A CA 1
ATOM 1303 C C . ASN A 1 163 ? -2.742 -15.001 5.982 1.00 98.56 163 ASN A C 1
ATOM 1305 O O . ASN A 1 163 ? -2.350 -16.116 5.631 1.00 98.56 163 ASN A O 1
ATOM 1309 N N . VAL A 1 164 ? -2.691 -13.939 5.171 1.00 98.56 164 VAL A N 1
ATOM 1310 C CA . VAL A 1 164 ? -2.093 -13.960 3.825 1.00 98.56 164 VAL A CA 1
ATOM 1311 C C . VAL A 1 164 ? -0.585 -14.191 3.931 1.00 98.56 164 VAL A C 1
ATOM 1313 O O . VAL A 1 164 ? -0.039 -15.065 3.256 1.00 98.56 164 VAL A O 1
ATOM 1316 N N . VAL A 1 165 ? 0.088 -13.468 4.835 1.00 98.25 165 VAL A N 1
ATOM 1317 C CA . VAL A 1 165 ? 1.532 -13.618 5.092 1.00 98.25 165 VAL A CA 1
ATOM 1318 C C . VAL A 1 165 ? 1.862 -15.036 5.561 1.00 98.25 165 VAL A C 1
ATOM 1320 O O . VAL A 1 165 ? 2.792 -15.662 5.050 1.00 98.25 165 VAL A O 1
ATOM 1323 N N . ARG A 1 166 ? 1.070 -15.593 6.483 1.00 98.31 166 ARG A N 1
ATOM 1324 C CA . ARG A 1 166 ? 1.227 -16.980 6.954 1.00 98.31 166 ARG A CA 1
ATOM 1325 C C . ARG A 1 166 ? 1.038 -17.989 5.820 1.00 98.31 166 ARG A C 1
ATOM 1327 O O . ARG A 1 166 ? 1.832 -18.922 5.703 1.00 98.31 166 ARG A O 1
ATOM 1334 N N . ALA A 1 167 ? 0.049 -17.786 4.950 1.00 98.44 167 ALA A N 1
ATOM 1335 C CA . ALA A 1 167 ? -0.188 -18.649 3.791 1.00 98.44 167 ALA A CA 1
ATOM 1336 C C . ALA A 1 167 ? 0.934 -18.591 2.739 1.00 98.44 167 ALA A C 1
ATOM 1338 O O . ALA A 1 167 ? 1.076 -19.522 1.943 1.00 98.44 167 ALA A O 1
ATOM 1339 N N . ALA A 1 168 ? 1.764 -17.544 2.754 1.00 98.25 168 ALA A N 1
ATOM 1340 C CA . ALA A 1 168 ? 2.951 -17.465 1.912 1.00 98.25 168 ALA A CA 1
ATOM 1341 C C . ALA A 1 168 ? 4.091 -18.396 2.361 1.00 98.25 168 ALA A C 1
ATOM 1343 O O . ALA A 1 168 ? 5.036 -18.601 1.601 1.00 98.25 168 ALA A O 1
ATOM 1344 N N . ASN A 1 169 ? 4.013 -18.972 3.568 1.00 97.56 169 ASN A N 1
ATOM 1345 C CA . ASN A 1 169 ? 4.959 -19.960 4.094 1.00 97.56 169 ASN A CA 1
ATOM 1346 C C . ASN A 1 169 ? 6.438 -19.542 3.941 1.00 97.56 169 ASN A C 1
ATOM 1348 O O . ASN A 1 169 ? 7.258 -20.279 3.394 1.00 97.56 169 ASN A O 1
ATOM 1352 N N . ASN A 1 170 ? 6.769 -18.328 4.396 1.00 96.69 170 ASN A N 1
ATOM 1353 C CA . ASN A 1 170 ? 8.110 -17.729 4.309 1.00 96.69 170 ASN A CA 1
ATOM 1354 C C . ASN A 1 170 ? 8.665 -17.562 2.878 1.00 96.69 170 ASN A C 1
ATOM 1356 O O . ASN A 1 170 ? 9.869 -17.383 2.703 1.00 96.69 170 ASN A O 1
ATOM 1360 N N . SER A 1 171 ? 7.814 -17.592 1.848 1.00 97.69 171 SER A N 1
ATOM 1361 C CA . SER A 1 171 ? 8.207 -17.329 0.462 1.00 97.69 171 SER A CA 1
ATOM 1362 C C . SER A 1 171 ? 7.718 -15.957 0.002 1.00 97.69 171 SER A C 1
ATOM 1364 O O . SER A 1 171 ? 6.519 -15.728 -0.152 1.00 97.69 171 SER A O 1
ATOM 1366 N N . ALA A 1 172 ? 8.657 -15.048 -0.276 1.00 94.50 172 ALA A N 1
ATOM 1367 C CA . ALA A 1 172 ? 8.349 -13.722 -0.817 1.00 94.50 172 ALA A CA 1
ATOM 1368 C C . ALA A 1 172 ? 7.661 -13.802 -2.191 1.00 94.50 172 ALA A C 1
ATOM 1370 O O . ALA A 1 172 ? 6.718 -13.061 -2.454 1.00 94.50 172 ALA A O 1
ATOM 1371 N N . ALA A 1 173 ? 8.079 -14.747 -3.042 1.00 93.44 173 ALA A N 1
ATOM 1372 C CA . ALA A 1 173 ? 7.436 -14.988 -4.333 1.00 93.44 173 ALA A CA 1
ATOM 1373 C C . ALA A 1 173 ? 5.979 -15.437 -4.153 1.00 93.44 173 ALA A C 1
ATOM 1375 O O . ALA A 1 173 ? 5.084 -14.914 -4.812 1.00 93.44 173 ALA A O 1
ATOM 1376 N N . ARG A 1 174 ? 5.725 -16.340 -3.195 1.00 96.94 174 ARG A N 1
ATOM 1377 C CA . ARG A 1 174 ? 4.362 -16.784 -2.892 1.00 96.94 174 ARG A CA 1
ATOM 1378 C C . ARG A 1 174 ? 3.507 -15.659 -2.314 1.00 96.94 174 ARG A C 1
ATOM 1380 O O . ARG A 1 174 ? 2.327 -15.578 -2.637 1.00 96.94 174 ARG A O 1
ATOM 1387 N N . LEU A 1 175 ? 4.084 -14.799 -1.473 1.00 97.50 175 LEU A N 1
ATOM 1388 C CA . LEU A 1 175 ? 3.381 -13.634 -0.938 1.00 97.50 175 LEU A CA 1
ATOM 1389 C C . LEU A 1 175 ? 2.964 -12.689 -2.065 1.00 97.50 175 LEU A C 1
ATOM 1391 O O . LEU A 1 175 ? 1.808 -12.285 -2.107 1.00 97.50 175 LEU A O 1
ATOM 1395 N N . LEU A 1 176 ? 3.868 -12.394 -3.003 1.00 94.00 176 LEU A N 1
ATOM 1396 C CA . LEU A 1 176 ? 3.556 -11.561 -4.163 1.00 94.00 176 LEU A CA 1
ATOM 1397 C C . LEU A 1 176 ? 2.419 -12.161 -5.001 1.00 94.00 176 LEU A C 1
ATOM 1399 O O . LEU A 1 176 ? 1.473 -11.451 -5.326 1.00 94.00 176 LEU A O 1
ATOM 1403 N N . GLU A 1 177 ? 2.474 -13.464 -5.300 1.00 93.88 177 GLU A N 1
ATOM 1404 C CA . GLU A 1 177 ? 1.396 -14.169 -6.008 1.00 93.88 177 GLU A CA 1
ATOM 1405 C C . GLU A 1 177 ? 0.049 -14.038 -5.291 1.00 93.88 177 GLU A C 1
ATOM 1407 O O . GLU A 1 177 ? -0.970 -13.766 -5.928 1.00 93.88 177 GLU A O 1
ATOM 1412 N N . LEU A 1 178 ? 0.027 -14.235 -3.969 1.00 97.56 178 LEU A N 1
ATOM 1413 C CA . LEU A 1 178 ? -1.180 -14.075 -3.161 1.00 97.56 178 LEU A CA 1
ATOM 1414 C C . LEU A 1 178 ? -1.688 -12.635 -3.226 1.00 97.56 178 LEU A C 1
ATOM 1416 O O . LEU A 1 178 ? -2.870 -12.434 -3.473 1.00 97.56 178 LEU A O 1
ATOM 1420 N N . VAL A 1 179 ? -0.810 -11.641 -3.081 1.00 97.06 179 VAL A N 1
ATOM 1421 C CA . VAL A 1 179 ? -1.200 -10.227 -3.116 1.00 97.06 179 VAL A CA 1
ATOM 1422 C C . VAL A 1 179 ? -1.882 -9.876 -4.439 1.00 97.06 179 VAL A C 1
ATOM 1424 O O . VAL A 1 179 ? -3.011 -9.395 -4.432 1.00 97.06 179 VAL A O 1
ATOM 1427 N N . VAL A 1 180 ? -1.254 -10.180 -5.578 1.00 93.81 180 VAL A N 1
ATOM 1428 C CA . VAL A 1 180 ? -1.800 -9.799 -6.894 1.00 93.81 180 VAL A CA 1
ATOM 1429 C C . VAL A 1 180 ? -3.015 -10.633 -7.316 1.00 93.81 180 VAL A C 1
ATOM 1431 O O . VAL A 1 180 ? -3.817 -10.183 -8.133 1.00 93.81 180 VAL A O 1
ATOM 1434 N N . SER A 1 181 ? -3.169 -11.853 -6.791 1.00 94.69 181 SER A N 1
ATOM 1435 C CA . SER A 1 181 ? -4.320 -12.714 -7.106 1.00 94.69 181 SER A CA 1
ATOM 1436 C C . SER A 1 181 ? -5.529 -12.455 -6.210 1.00 94.69 181 SER A C 1
ATOM 1438 O O . SER A 1 181 ? -6.670 -12.585 -6.661 1.00 94.69 181 SER A O 1
ATOM 1440 N N . GLU A 1 182 ? -5.298 -12.086 -4.951 1.00 97.50 182 GLU A N 1
ATOM 1441 C CA . GLU A 1 182 ? -6.356 -11.836 -3.982 1.00 97.50 182 GLU A CA 1
ATOM 1442 C C . GLU A 1 182 ? -6.846 -10.388 -4.026 1.00 97.50 182 GLU A C 1
ATOM 1444 O O . GLU A 1 182 ? -8.051 -10.185 -3.900 1.00 97.50 182 GLU A O 1
ATOM 1449 N N . PHE A 1 183 ? -5.967 -9.411 -4.271 1.00 97.56 183 PHE A N 1
ATOM 1450 C CA . PHE A 1 183 ? -6.277 -7.980 -4.183 1.00 97.56 183 PHE A CA 1
ATOM 1451 C C . PHE A 1 183 ? -6.094 -7.275 -5.541 1.00 97.56 183 PHE A C 1
ATOM 1453 O O . PHE A 1 183 ? -4.982 -6.860 -5.887 1.00 97.56 183 PHE A O 1
ATOM 1460 N N . PRO A 1 184 ? -7.168 -7.145 -6.345 1.00 94.88 184 PRO A N 1
ATOM 1461 C CA . PRO A 1 184 ? -7.123 -6.542 -7.674 1.00 94.88 184 PRO A CA 1
ATOM 1462 C C . PRO A 1 184 ? -6.430 -5.182 -7.783 1.00 94.88 184 PRO A C 1
ATOM 1464 O O . PRO A 1 184 ? -5.772 -4.952 -8.795 1.00 94.88 184 PRO A O 1
ATOM 1467 N N . CYS A 1 185 ? -6.537 -4.312 -6.781 1.00 95.69 185 CYS A N 1
ATOM 1468 C CA . CYS A 1 185 ? -5.934 -2.981 -6.773 1.00 95.69 185 CYS A CA 1
ATOM 1469 C C . CYS A 1 185 ? -4.397 -2.996 -6.777 1.00 95.69 185 CYS A C 1
ATOM 1471 O O . CYS A 1 185 ? -3.788 -1.979 -7.096 1.00 95.69 185 CYS A O 1
ATOM 1473 N N . PHE A 1 186 ? -3.769 -4.137 -6.474 1.00 95.44 186 PHE A N 1
ATOM 1474 C CA . PHE A 1 186 ? -2.321 -4.340 -6.585 1.00 95.44 186 PHE A CA 1
ATOM 1475 C C . PHE A 1 186 ? -1.878 -4.874 -7.957 1.00 95.44 186 PHE A C 1
ATOM 1477 O O . PHE A 1 186 ? -0.682 -5.057 -8.188 1.00 95.44 186 PHE A O 1
ATOM 1484 N N . ARG A 1 187 ? -2.810 -5.145 -8.882 1.00 92.06 187 ARG A N 1
ATOM 1485 C CA . ARG A 1 187 ? -2.481 -5.559 -10.252 1.00 92.06 187 ARG A CA 1
ATOM 1486 C C . ARG A 1 187 ? -2.147 -4.343 -11.106 1.00 92.06 187 ARG A C 1
ATOM 1488 O O . ARG A 1 187 ? -2.993 -3.837 -11.840 1.00 92.06 187 ARG A O 1
ATOM 1495 N N . ASP A 1 188 ? -0.903 -3.893 -11.002 1.00 87.25 188 ASP A N 1
ATOM 1496 C CA . ASP A 1 188 ? -0.353 -2.862 -11.880 1.00 87.25 188 ASP A CA 1
ATOM 1497 C C . ASP A 1 188 ? 0.060 -3.484 -13.226 1.00 87.25 188 ASP A C 1
ATOM 1499 O O . ASP A 1 188 ? 1.211 -3.862 -13.450 1.00 87.25 188 ASP A O 1
ATOM 1503 N N . GLU A 1 189 ? -0.932 -3.691 -14.095 1.00 91.50 189 GLU A N 1
ATOM 1504 C CA . GLU A 1 189 ? -0.771 -4.264 -15.432 1.00 91.50 189 GLU A CA 1
ATOM 1505 C C . GLU A 1 189 ? -1.262 -3.294 -16.516 1.00 91.50 189 GLU A C 1
ATOM 1507 O O . GLU A 1 189 ? -2.259 -2.587 -16.351 1.00 91.50 189 GLU A O 1
ATOM 1512 N N . ALA A 1 190 ? -0.582 -3.283 -17.662 1.00 92.50 190 ALA A N 1
ATOM 1513 C CA . ALA A 1 190 ? -0.911 -2.411 -18.783 1.00 92.50 190 ALA A CA 1
ATOM 1514 C C . ALA A 1 190 ? -0.662 -3.115 -20.120 1.00 92.50 190 ALA A C 1
ATOM 1516 O O . ALA A 1 190 ? 0.212 -3.970 -20.233 1.00 92.50 190 ALA A O 1
ATOM 1517 N N . ASP A 1 191 ? -1.421 -2.727 -21.146 1.00 94.19 191 ASP A N 1
ATOM 1518 C CA . ASP A 1 191 ? -1.185 -3.193 -22.510 1.00 94.19 191 ASP A CA 1
ATOM 1519 C C . ASP A 1 191 ? -0.073 -2.362 -23.175 1.00 94.19 191 ASP A C 1
ATOM 1521 O O . ASP A 1 191 ? -0.159 -1.134 -23.249 1.00 94.19 191 ASP A O 1
ATOM 1525 N N . TYR A 1 192 ? 0.945 -3.029 -23.717 1.00 92.06 192 TYR A N 1
ATOM 1526 C CA . TYR A 1 192 ? 2.023 -2.418 -24.493 1.00 92.06 192 TYR A CA 1
ATOM 1527 C C . TYR A 1 192 ? 2.328 -3.247 -25.744 1.00 92.06 192 TYR A C 1
ATOM 1529 O O . TYR A 1 192 ? 2.569 -4.448 -25.655 1.00 92.06 192 TYR A O 1
ATOM 1537 N N . GLU A 1 193 ? 2.288 -2.613 -26.923 1.00 91.94 193 GLU A N 1
ATOM 1538 C CA . GLU A 1 193 ? 2.574 -3.243 -28.231 1.00 91.94 193 GLU A CA 1
ATOM 1539 C C . GLU A 1 193 ? 1.836 -4.596 -28.437 1.00 91.94 193 GLU A C 1
ATOM 1541 O O . GLU A 1 193 ? 2.347 -5.549 -29.023 1.00 91.94 193 GLU A O 1
ATOM 1546 N N . GLY A 1 194 ? 0.591 -4.690 -27.947 1.00 91.69 194 GLY A N 1
ATOM 1547 C CA . GLY A 1 194 ? -0.266 -5.874 -28.099 1.00 91.69 194 GLY A CA 1
ATOM 1548 C C . GLY A 1 194 ? 0.007 -7.014 -27.108 1.00 91.69 194 GLY A C 1
ATOM 1549 O O . GLY A 1 194 ? -0.509 -8.121 -27.296 1.00 91.69 194 GLY A O 1
ATOM 1550 N N . LYS A 1 195 ? 0.802 -6.770 -26.061 1.00 92.06 195 LYS A N 1
ATOM 1551 C CA . LYS A 1 195 ? 0.998 -7.674 -24.920 1.00 92.06 195 LYS A CA 1
ATOM 1552 C C . LYS A 1 195 ? 0.495 -7.026 -23.632 1.00 92.06 195 LYS A C 1
ATOM 1554 O O . LYS A 1 195 ? 0.598 -5.814 -23.487 1.00 92.06 195 LYS A O 1
ATOM 1559 N N . ARG A 1 196 ? -0.029 -7.859 -22.732 1.00 90.06 196 ARG A N 1
ATOM 1560 C CA . ARG A 1 196 ? -0.371 -7.520 -21.347 1.00 90.06 196 ARG A CA 1
ATOM 1561 C C . ARG A 1 196 ? 0.630 -8.210 -20.440 1.00 90.06 196 ARG A C 1
ATOM 1563 O O . ARG A 1 196 ? 1.007 -9.351 -20.798 1.00 90.06 196 ARG A O 1
#

Foldseek 3Di:
DADDPVVVVVVCQVPPDPDHDDVVVVVVVVVVVVVCVVVVVDDPCVQCVDPLADDPPDPLRQLLVVLLVLVQDDQDDPPPDDFFAAPNDGHSSRSSNLQVVCVVVVHPSSWLVDLLPDDLVRVCVSSQGPVSPDGDPPSVSSSVSSNQVSVLCVVPVVRDCVSLVVVLVPPPVSSVVSCVVSRVSPPPGDDDPNHD

Sequence (196 aa):
MAFNPRDSGEYIVKNAKHLTVIPEGIDILAKEVISRLQSGELDPKNFSQNETHPKATDAYAIEWIFVVDTLNFCFWTPTDYTKYKVNGYTGYFALCAAVNRAMAEGIDITNAAYYSTIDDDTLRKIFRSDDGQTSVPLFEKRIACLHEVGTRLLEKWQGKFENVVRAANNSAARLLELVVSEFPCFRDEADYEGKR

pLDDT: mean 94.16, std 5.25, range [73.38, 98.81]

Solvent-accessible surface area (backbone atoms only — not comparable to full-atom values): 11310 Å² total; per-residue (Å²): 121,69,55,54,74,68,58,41,50,55,53,47,61,76,67,47,88,88,61,82,86,58,70,70,58,52,55,52,51,52,52,50,54,50,50,31,46,74,72,54,79,47,46,82,71,57,61,50,68,40,91,66,44,61,43,95,84,43,93,57,31,62,34,43,50,52,51,49,60,71,53,71,63,70,59,80,62,62,94,93,49,86,70,44,30,19,93,89,28,50,42,70,54,13,54,36,37,25,55,51,49,29,46,76,72,70,42,61,74,59,37,24,82,48,37,32,70,59,51,71,70,60,52,49,62,43,49,49,20,75,81,71,69,47,66,56,67,65,52,74,56,46,54,51,40,37,26,53,47,15,48,45,23,50,77,76,33,81,36,33,61,57,51,53,55,59,72,19,68,91,34,69,70,48,34,51,52,48,45,45,71,69,30,67,88,64,54,89,75,66,80,54,100,91,42,64

Mean predicted aligned error: 4.24 Å

Secondary structure (DSSP, 8-state):
-PPPHHHHHHHHHHH-SS----HHHHHHHHHHHHHHHHHTSS-GGGGGGSTTSPPTT-TTHHHHHHHHHHT-------TTSPPPEETTEETHHHHHHHHHHHHHTT--TT-HHHHTS--HHHHHHHT--TTS--PPTTHHHHHHHHHHHHHHHHHHSTT-HHHHHHHTTT-HHHHHHHHHHH-GGG-----BTTB-

Nearest PDB structures (foldseek):
  7ugk-assembly1_A  TM=9.134E-01  e=8.469E-14  Homo sapiens
  7u1o-assembly1_A  TM=8.638E-01  e=9.700E-10  Sphaerobacter thermophilus DSM 20745
  7u5a-assembly2_B  TM=8.605E-01  e=1.024E-09  Sphaerobacter thermophilus DSM 20745
  7ulc-assembly1_A  TM=8.620E-01  e=1.763E-09  Sphaerobacter thermophilus DSM 20745
  3j1u-assembly1_A  TM=1.766E-01  e=9.311E+00  Mus musculus

Radius of gyration: 19.12 Å; Cα contacts (8 Å, |Δi|>4): 193; chains: 1; bounding box: 46×45×48 Å

Organism: Zeugodacus cucurbitae (NCBI:txid28588)

InterPro domains:
  IPR019438 Queuosine salvage protein family [PF10343] (53-196)
  IPR019438 Queuosine salvage protein family [PTHR21314] (4-195)